Protein AF-A0A2X3M3C0-F1 (afdb_monomer)

Nearest PDB structures (foldseek):
  6ybw-assembly1_y  TM=2.418E-01  e=7.783E+00  Homo sapiens
  8suk-assembly2_B  TM=2.062E-01  e=8.602E+00  Rhodococcus sp. USK13

Foldseek 3Di:
DDDPVVVVVVVVVVQVVCVVVVHDRPPPPVVQLVQLLVLLVVLLVVLCVLQVVQPPPDDPVNSVVQSVQLSVLCVVLVVRDNQLSVQLVVVSNPDPHNHHDDSVVSSVSSVVVVCVVVVHDDLVRLLVLLVVCVVCVVVAPDLVRDDDPDPNSSVSNVVLNVCCVVPVDDPVRSSVVSPDDPDDD

Mean predicted aligned error: 15.8 Å

Radius of gyration: 23.24 Å; Cα contacts (8 Å, |Δi|>4): 119; chains: 1; bounding box: 68×32×59 Å

Sequence (185 aa):
MKNIAAQMVNFDREQMRRIANNMPEQYDEKPQVQQVAQIINGVFSQLLATFPASLANRDQNELNEIRRQWVLAFRENGITTMEQVNAGMRVARRQNRPFLPSPGQFVAWCREEASVIAGLPNVSELVDMVYEYCRKRGLYPDAESYPWKSNAHYWLVTNLYQNMRANALTDAELRRQGWPMNCPV

Solvent-accessible surface area (backbone atoms only — not comparable to full-atom values): 10918 Å² total; per-residue (Å²): 134,87,60,66,70,61,54,53,57,52,48,55,55,53,53,52,56,31,59,78,66,76,42,82,84,79,80,65,71,56,68,60,55,56,54,38,47,55,55,48,56,58,47,51,55,52,51,48,68,73,14,59,63,56,56,63,93,57,53,74,65,57,54,49,50,52,50,49,54,41,53,49,46,30,60,79,69,68,62,72,50,71,66,40,49,54,36,20,51,55,55,56,71,70,51,94,59,54,56,69,76,53,58,69,59,45,52,49,39,19,48,57,45,51,35,53,76,71,70,45,70,53,51,68,54,44,53,51,50,36,54,51,44,66,73,47,48,85,81,36,98,47,78,84,72,44,92,62,94,42,74,68,53,47,57,55,35,53,51,52,49,51,48,36,69,74,65,67,55,49,77,72,52,49,55,52,64,58,54,83,72,84,72,83,127

Organism: Escherichia coli (NCBI:txid562)

pLDDT: mean 73.94, std 13.92, range [30.84, 92.5]

InterPro domains:
  IPR009731 Replication P-like [PF06992] (38-177)

Secondary structure (DSSP, 8-state):
---HHHHHHHHHHHHHHHHHTTPPP---SHHHHHHHHHHHHHHHHHHHHH-GGGGTT--HHHHHHHHHHHHHHHHHTT--SHHHHHHHHHHHHH---SSPPPHHHHHHHHHHHHHHHTTPPPHHHHHHHHHHHHHHGGGSSSSTTS--SSHHHHHHHHHHHHHHHHHT--HHHHHHHTS------

Structure (mmCIF, N/CA/C/O backbone):
data_AF-A0A2X3M3C0-F1
#
_entry.id   AF-A0A2X3M3C0-F1
#
loop_
_atom_site.group_PDB
_atom_site.id
_atom_site.type_symbol
_atom_site.label_atom_id
_atom_site.label_alt_id
_atom_site.label_comp_id
_atom_site.label_asym_id
_atom_site.label_entity_id
_atom_site.label_seq_id
_atom_site.pdbx_PDB_ins_code
_atom_site.Cartn_x
_atom_site.Cartn_y
_atom_site.Cartn_z
_atom_site.occupancy
_atom_site.B_iso_or_equiv
_atom_site.auth_seq_id
_atom_site.auth_comp_id
_atom_site.auth_asym_id
_atom_site.auth_atom_id
_atom_site.pdbx_PDB_model_num
ATOM 1 N N . MET A 1 1 ? -28.470 -19.514 18.267 1.00 37.50 1 MET A N 1
ATOM 2 C CA . MET A 1 1 ? -27.739 -19.517 16.980 1.00 37.50 1 MET A CA 1
ATOM 3 C C . MET A 1 1 ? -28.754 -19.280 15.870 1.00 37.50 1 MET A C 1
ATOM 5 O O . MET A 1 1 ? -29.611 -20.130 15.677 1.00 37.50 1 MET A O 1
ATOM 9 N N . LYS A 1 2 ? -28.779 -18.096 15.243 1.00 45.09 2 LYS A N 1
ATOM 10 C CA . LYS A 1 2 ? -29.734 -17.805 14.156 1.00 45.09 2 LYS A CA 1
ATOM 11 C C . LYS A 1 2 ? -29.223 -18.475 12.872 1.00 45.09 2 LYS A C 1
ATOM 13 O O . LYS A 1 2 ? -28.054 -18.320 12.541 1.00 45.09 2 LYS A O 1
ATOM 18 N N . ASN A 1 3 ? -30.075 -19.267 12.223 1.00 55.50 3 ASN A N 1
ATOM 19 C CA . ASN A 1 3 ? -29.727 -20.116 11.082 1.00 55.50 3 ASN A CA 1
ATOM 20 C C . ASN A 1 3 ? -29.514 -19.257 9.819 1.00 55.50 3 ASN A C 1
ATOM 22 O O . ASN A 1 3 ? -30.448 -18.600 9.362 1.00 55.50 3 ASN A O 1
ATOM 26 N N . ILE A 1 4 ? -28.292 -19.248 9.279 1.00 53.41 4 ILE A N 1
ATOM 27 C CA . ILE A 1 4 ? -27.862 -18.411 8.139 1.00 53.41 4 ILE A CA 1
ATOM 28 C C . ILE A 1 4 ? -28.729 -18.669 6.897 1.00 53.41 4 ILE A C 1
ATOM 30 O O . ILE A 1 4 ? -29.110 -17.732 6.197 1.00 53.41 4 ILE A O 1
ATOM 34 N N . ALA A 1 5 ? -29.152 -19.919 6.688 1.00 55.38 5 ALA A N 1
ATOM 35 C CA . ALA A 1 5 ? -30.044 -20.285 5.590 1.00 55.38 5 ALA A CA 1
ATOM 36 C C . ALA A 1 5 ? -31.409 -19.575 5.678 1.00 55.38 5 ALA A C 1
ATOM 38 O O . ALA A 1 5 ? -31.959 -19.147 4.667 1.00 55.38 5 ALA A O 1
ATOM 39 N N . ALA A 1 6 ? -31.937 -19.376 6.891 1.00 59.22 6 ALA A N 1
ATOM 40 C CA . ALA A 1 6 ? -33.212 -18.688 7.087 1.00 59.22 6 ALA A CA 1
ATOM 41 C C . ALA A 1 6 ? -33.117 -17.181 6.792 1.00 59.22 6 ALA A C 1
ATOM 43 O O . ALA A 1 6 ? -34.111 -16.562 6.420 1.00 59.22 6 ALA A O 1
ATOM 44 N N . GLN A 1 7 ? -31.932 -16.581 6.944 1.00 56.84 7 GLN A N 1
ATOM 45 C CA . GLN A 1 7 ? -31.708 -15.173 6.611 1.00 56.84 7 GLN A CA 1
ATOM 46 C C . GLN A 1 7 ? -31.630 -14.954 5.096 1.00 56.84 7 GLN A C 1
ATOM 48 O O . GLN A 1 7 ? -32.241 -14.007 4.610 1.00 56.84 7 GLN A O 1
ATOM 53 N N . MET A 1 8 ? -30.977 -15.859 4.354 1.00 53.16 8 MET A N 1
ATOM 54 C CA . MET A 1 8 ? -30.954 -15.828 2.881 1.00 53.16 8 MET A CA 1
ATOM 55 C C . MET A 1 8 ? -32.359 -15.951 2.281 1.00 53.16 8 MET A C 1
ATOM 57 O O . MET A 1 8 ? -32.750 -15.126 1.463 1.00 53.16 8 MET A O 1
ATOM 61 N N . VAL A 1 9 ? -33.157 -16.917 2.750 1.00 64.75 9 VAL A N 1
ATOM 62 C CA . VAL A 1 9 ? -34.516 -17.146 2.220 1.00 64.75 9 VAL A CA 1
ATOM 63 C C . VAL A 1 9 ? -35.444 -15.951 2.468 1.00 64.75 9 VAL A C 1
ATOM 65 O O . VAL A 1 9 ? -36.269 -15.611 1.620 1.00 64.75 9 VAL A O 1
ATOM 68 N N . ASN A 1 10 ? -35.321 -15.296 3.625 1.00 67.69 10 ASN A N 1
ATOM 69 C CA . ASN A 1 10 ? -36.118 -14.108 3.930 1.00 67.69 10 ASN A CA 1
ATOM 70 C C . ASN A 1 10 ? -35.703 -12.899 3.081 1.00 67.69 10 ASN A C 1
ATOM 72 O O . ASN A 1 10 ? -36.574 -12.143 2.655 1.00 67.69 10 ASN A O 1
ATOM 76 N N . PHE A 1 11 ? -34.406 -12.751 2.799 1.00 60.31 11 PHE A N 1
ATOM 77 C CA . PHE A 1 11 ? -33.883 -11.677 1.958 1.00 60.31 11 PHE A CA 1
ATOM 78 C C . PHE A 1 11 ? -34.359 -11.809 0.504 1.00 60.31 11 PHE A C 1
ATOM 80 O O . PHE A 1 11 ? -34.920 -10.858 -0.039 1.00 60.31 11 PHE A O 1
ATOM 87 N N . ASP A 1 12 ? -34.248 -13.000 -0.092 1.00 65.38 12 ASP A N 1
ATOM 88 C CA . ASP A 1 12 ? -34.710 -13.247 -1.468 1.00 65.38 12 ASP A CA 1
ATOM 89 C C . ASP A 1 12 ? -36.215 -12.991 -1.626 1.00 65.38 12 ASP A C 1
ATOM 91 O O . ASP A 1 12 ? -36.668 -12.409 -2.614 1.00 65.38 12 ASP A O 1
ATOM 95 N N . ARG A 1 13 ? -37.012 -13.362 -0.615 1.00 71.50 13 ARG A N 1
ATOM 96 C CA . ARG A 1 13 ? -38.460 -13.114 -0.601 1.00 71.50 13 ARG A CA 1
ATOM 97 C C . ARG A 1 13 ? -38.797 -11.617 -0.569 1.00 71.50 13 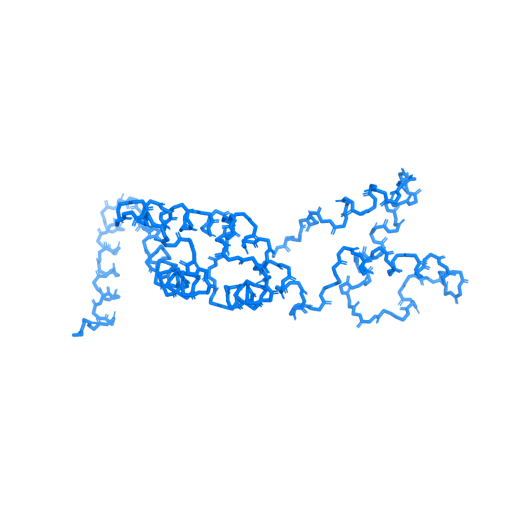ARG A C 1
ATOM 99 O O . ARG A 1 13 ? -39.779 -11.202 -1.188 1.00 71.50 13 ARG A O 1
ATOM 106 N N . GLU A 1 14 ? -38.022 -10.809 0.150 1.00 68.44 14 GLU A N 1
ATOM 107 C CA . GLU A 1 14 ? -38.203 -9.353 0.187 1.00 68.44 14 GLU A CA 1
ATOM 108 C C . GLU A 1 14 ? -37.760 -8.676 -1.115 1.00 68.44 14 GLU A C 1
ATOM 110 O O . GLU A 1 14 ? -38.446 -7.760 -1.574 1.00 68.44 14 GLU A O 1
ATOM 115 N N . GLN A 1 15 ? -36.686 -9.155 -1.750 1.00 61.56 15 GLN A N 1
ATOM 116 C CA . GLN A 1 15 ? -36.241 -8.653 -3.055 1.00 61.56 15 GLN A CA 1
ATOM 117 C C . GLN A 1 15 ? -37.272 -8.956 -4.152 1.00 61.56 15 GLN A C 1
ATOM 119 O O . GLN A 1 15 ? -37.678 -8.049 -4.879 1.00 61.56 15 GLN A O 1
ATOM 124 N N . MET A 1 16 ? -37.814 -10.181 -4.199 1.00 65.69 16 MET A N 1
ATOM 125 C CA . MET A 1 16 ? -38.874 -10.529 -5.158 1.00 65.69 16 MET A CA 1
ATOM 126 C C . MET A 1 16 ? -40.134 -9.670 -4.993 1.00 65.69 16 MET A C 1
ATOM 128 O O . MET A 1 16 ? -40.752 -9.281 -5.983 1.00 65.69 16 MET A O 1
ATOM 132 N N . ARG A 1 17 ? -40.516 -9.330 -3.752 1.00 72.94 17 ARG A N 1
ATOM 133 C CA . ARG A 1 17 ? -41.656 -8.434 -3.490 1.00 72.94 17 ARG A CA 1
ATOM 134 C C . ARG A 1 17 ? -41.447 -7.024 -4.040 1.00 72.94 17 ARG A C 1
ATOM 136 O O . ARG A 1 17 ? -42.422 -6.374 -4.405 1.00 72.94 17 ARG A O 1
ATOM 143 N N . ARG A 1 18 ? -40.207 -6.536 -4.079 1.00 71.50 18 ARG A N 1
ATOM 144 C CA . ARG A 1 18 ? -39.885 -5.199 -4.597 1.00 71.50 18 ARG A CA 1
ATOM 145 C C . ARG A 1 18 ? -39.929 -5.163 -6.119 1.00 71.50 18 ARG A C 1
ATOM 147 O O . ARG A 1 18 ? -40.552 -4.256 -6.664 1.00 71.50 18 ARG A O 1
ATOM 154 N N . ILE A 1 19 ? -39.383 -6.196 -6.765 1.00 68.94 19 ILE A N 1
ATOM 155 C CA . ILE A 1 19 ? -39.431 -6.380 -8.223 1.00 68.94 19 ILE A CA 1
ATOM 156 C C . ILE A 1 19 ? -40.886 -6.479 -8.700 1.00 68.94 19 ILE A C 1
ATOM 158 O O . ILE A 1 19 ? -41.280 -5.779 -9.627 1.00 68.94 19 ILE A O 1
ATOM 162 N N . ALA A 1 20 ? -41.718 -7.272 -8.014 1.00 73.25 20 ALA A N 1
ATOM 163 C CA . ALA A 1 20 ? -43.136 -7.418 -8.354 1.00 73.25 20 ALA A CA 1
ATOM 164 C C . ALA A 1 20 ? -43.929 -6.098 -8.274 1.00 73.25 20 ALA A C 1
ATOM 166 O O . ALA A 1 20 ? -44.923 -5.932 -8.978 1.00 73.25 20 ALA A O 1
ATOM 167 N N . ASN A 1 21 ? -43.479 -5.155 -7.443 1.00 76.81 21 ASN A N 1
ATOM 168 C CA . ASN A 1 21 ? -44.129 -3.864 -7.232 1.00 76.81 21 ASN A CA 1
ATOM 169 C C . ASN A 1 21 ? -43.447 -2.709 -7.994 1.00 76.81 21 ASN A C 1
ATOM 171 O O . ASN A 1 21 ? -43.742 -1.551 -7.698 1.00 76.81 21 ASN A O 1
ATOM 175 N N . ASN A 1 22 ? -42.539 -2.992 -8.943 1.00 66.38 22 ASN A N 1
ATOM 176 C CA . ASN A 1 22 ? -41.770 -1.983 -9.690 1.00 66.38 22 ASN A CA 1
ATOM 177 C C . ASN A 1 22 ? -41.042 -0.957 -8.789 1.00 66.38 22 ASN A C 1
ATOM 179 O O . ASN A 1 22 ? -40.821 0.191 -9.176 1.00 66.38 22 ASN A O 1
ATOM 183 N N . MET A 1 23 ? -40.668 -1.358 -7.570 1.00 60.66 23 MET A N 1
ATOM 184 C CA . MET A 1 23 ? -39.838 -0.539 -6.687 1.00 60.66 23 MET A CA 1
ATOM 185 C C . MET A 1 23 ? -38.357 -0.777 -7.007 1.00 60.66 23 MET A C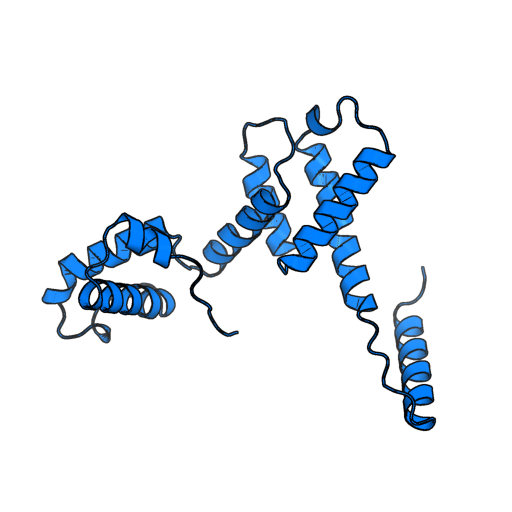 1
ATOM 187 O O . MET A 1 23 ? -37.996 -1.911 -7.322 1.00 60.66 23 MET A O 1
ATOM 191 N N . PRO A 1 24 ? -37.489 0.248 -6.899 1.00 53.84 24 PRO A N 1
ATOM 192 C CA . PRO A 1 24 ? -36.063 0.083 -7.155 1.00 53.84 24 PRO A CA 1
ATOM 193 C C . PRO A 1 24 ? -35.479 -1.023 -6.269 1.00 53.84 24 PRO A C 1
ATOM 195 O O . PRO A 1 24 ? -35.762 -1.095 -5.065 1.00 53.84 24 PRO A O 1
ATOM 198 N N . GLU A 1 25 ? -34.680 -1.893 -6.889 1.00 53.69 25 GLU A N 1
ATOM 199 C CA . GLU A 1 25 ? -33.935 -2.942 -6.200 1.00 53.69 25 GLU A CA 1
ATOM 200 C C . GLU A 1 25 ? -33.072 -2.301 -5.113 1.00 53.69 25 GLU A C 1
ATOM 202 O O . GLU A 1 25 ? -32.255 -1.416 -5.370 1.00 53.69 25 GLU A O 1
ATOM 207 N N . GLN A 1 26 ? -33.283 -2.725 -3.868 1.00 49.25 26 GLN A N 1
ATOM 208 C CA . GLN A 1 26 ? -32.481 -2.260 -2.748 1.00 49.25 26 GLN A CA 1
ATOM 209 C C . GLN A 1 26 ? -31.397 -3.302 -2.506 1.00 49.25 26 GLN A C 1
ATOM 211 O O . GLN A 1 26 ? -31.532 -4.172 -1.641 1.00 49.25 26 GLN A O 1
ATOM 216 N N . TYR A 1 27 ? -30.317 -3.202 -3.279 1.00 50.62 27 TYR A N 1
ATOM 217 C CA . TYR A 1 27 ? -29.031 -3.763 -2.889 1.00 50.62 27 TYR A CA 1
ATOM 218 C C . TYR A 1 27 ? -28.521 -2.940 -1.707 1.00 50.62 27 TYR A C 1
ATOM 220 O O . TYR A 1 27 ? -27.755 -1.994 -1.855 1.00 50.62 27 TYR A O 1
ATOM 228 N N . ASP A 1 28 ? -29.018 -3.242 -0.511 1.00 45.28 28 ASP A N 1
ATOM 229 C CA . ASP A 1 28 ? -28.413 -2.726 0.707 1.00 45.28 28 ASP A CA 1
ATOM 230 C C . ASP A 1 28 ? -26.940 -3.186 0.709 1.00 45.28 28 ASP A C 1
ATOM 232 O O . ASP A 1 28 ? -26.676 -4.382 0.781 1.00 45.28 28 ASP A O 1
ATOM 236 N N . GLU A 1 29 ? -25.976 -2.260 0.720 1.00 46.75 29 GLU A N 1
ATOM 237 C CA . GLU A 1 29 ? -24.536 -2.494 0.989 1.00 46.75 29 GLU A CA 1
ATOM 238 C C . GLU A 1 29 ? -24.263 -3.212 2.341 1.00 46.75 29 GLU A C 1
ATOM 240 O O . GLU A 1 29 ? -23.123 -3.494 2.719 1.00 46.75 29 GLU A O 1
ATOM 245 N N . LYS A 1 30 ? -25.314 -3.528 3.106 1.00 44.19 30 LYS A N 1
ATOM 246 C CA . LYS A 1 30 ? -25.285 -4.094 4.458 1.00 44.19 30 LYS A CA 1
ATOM 247 C C . LYS A 1 30 ? -24.536 -5.430 4.609 1.00 44.19 30 LYS A C 1
ATOM 249 O O . LYS A 1 30 ? -23.911 -5.582 5.660 1.00 44.19 30 LYS A O 1
ATOM 254 N N . PRO A 1 31 ? -24.520 -6.388 3.655 1.00 49.56 31 PRO A N 1
ATOM 255 C CA . PRO A 1 31 ? -23.805 -7.651 3.852 1.00 49.56 31 PRO A CA 1
ATOM 256 C C . PRO A 1 31 ? -22.292 -7.449 3.999 1.00 49.56 31 PRO A C 1
ATOM 258 O O . PRO A 1 31 ? -21.673 -8.019 4.897 1.00 49.56 31 PRO A O 1
ATOM 261 N N . GLN A 1 32 ? -21.708 -6.579 3.170 1.00 48.75 32 GLN A N 1
ATOM 262 C CA . GLN A 1 32 ? -20.268 -6.319 3.169 1.00 48.75 32 GLN A CA 1
ATOM 263 C C . GLN A 1 32 ? -19.843 -5.525 4.410 1.00 48.75 32 GLN A C 1
ATOM 265 O O . GLN A 1 32 ? -18.850 -5.864 5.052 1.00 48.75 32 GLN A O 1
ATOM 270 N N . VAL A 1 33 ? -20.636 -4.525 4.815 1.00 50.69 33 VAL A N 1
ATOM 271 C CA . VAL A 1 33 ? -20.363 -3.714 6.016 1.00 50.69 33 VAL A CA 1
ATOM 272 C C . VAL A 1 33 ? -20.353 -4.575 7.284 1.00 50.69 33 VAL A C 1
ATOM 274 O O . VAL A 1 33 ? -19.482 -4.400 8.137 1.00 50.69 33 VAL A O 1
ATOM 277 N N . GLN A 1 34 ? -21.272 -5.539 7.404 1.00 56.31 34 GLN A N 1
ATOM 278 C CA . GLN A 1 34 ? -21.336 -6.421 8.572 1.00 56.31 34 GLN A CA 1
ATOM 279 C C . GLN A 1 34 ? -20.123 -7.363 8.651 1.00 56.31 34 GLN A C 1
ATOM 281 O O . GLN A 1 34 ? -19.595 -7.604 9.739 1.00 56.31 34 GLN A O 1
ATOM 286 N N . GLN A 1 35 ? -19.673 -7.877 7.504 1.00 57.88 35 GLN A N 1
ATOM 287 C CA . GLN A 1 35 ? -18.553 -8.813 7.413 1.00 57.88 35 GLN A CA 1
ATOM 288 C C . GLN A 1 35 ? -17.211 -8.111 7.675 1.00 57.88 35 GLN A C 1
ATOM 290 O O . GLN A 1 35 ? -16.401 -8.589 8.471 1.00 57.88 35 GLN A O 1
ATOM 295 N N . VAL A 1 36 ? -17.024 -6.914 7.108 1.00 56.50 36 VAL A N 1
ATOM 296 C CA . VAL A 1 36 ? -15.864 -6.050 7.374 1.00 56.50 36 VAL A CA 1
ATOM 297 C C . VAL A 1 36 ? -15.823 -5.638 8.849 1.00 56.50 36 VAL A C 1
ATOM 299 O O . VAL A 1 36 ? -14.776 -5.735 9.484 1.00 56.50 36 VAL A O 1
ATOM 302 N N . ALA A 1 37 ? -16.959 -5.274 9.452 1.00 59.22 37 ALA A N 1
ATOM 303 C CA . ALA A 1 37 ? -17.015 -4.920 10.871 1.00 59.22 37 ALA A CA 1
ATOM 304 C C . ALA A 1 37 ? -16.581 -6.072 11.798 1.00 59.22 37 ALA A C 1
ATOM 306 O O . ALA A 1 37 ? -15.922 -5.829 12.808 1.00 59.22 37 ALA A O 1
ATOM 307 N N . GLN A 1 38 ? -16.906 -7.326 11.467 1.00 64.25 38 GLN A N 1
ATOM 308 C CA . GLN A 1 38 ? -16.477 -8.490 12.256 1.00 64.25 38 GLN A CA 1
ATOM 309 C C . GLN A 1 38 ? -14.962 -8.715 12.188 1.00 64.25 38 GLN A C 1
ATOM 311 O O . GLN A 1 38 ? -14.337 -8.956 13.222 1.00 64.25 38 GLN A O 1
ATOM 316 N N . ILE A 1 39 ? -14.370 -8.575 10.998 1.00 64.50 39 ILE A N 1
ATOM 317 C CA . ILE A 1 39 ? -12.917 -8.661 10.803 1.00 64.50 39 ILE A CA 1
ATOM 318 C C . ILE A 1 39 ? -12.224 -7.546 11.596 1.00 64.50 39 ILE A C 1
ATOM 320 O O . ILE A 1 39 ? -11.300 -7.808 12.365 1.00 64.50 39 ILE A O 1
ATOM 324 N N . ILE A 1 40 ? -12.722 -6.313 11.490 1.00 64.31 40 ILE A N 1
ATOM 325 C CA . ILE A 1 40 ? -12.113 -5.144 12.134 1.00 64.31 40 ILE A CA 1
ATOM 326 C C . ILE A 1 40 ? -12.234 -5.193 13.655 1.00 64.31 40 ILE A C 1
ATOM 328 O O . ILE A 1 40 ? -11.280 -4.851 14.351 1.00 64.31 40 ILE A O 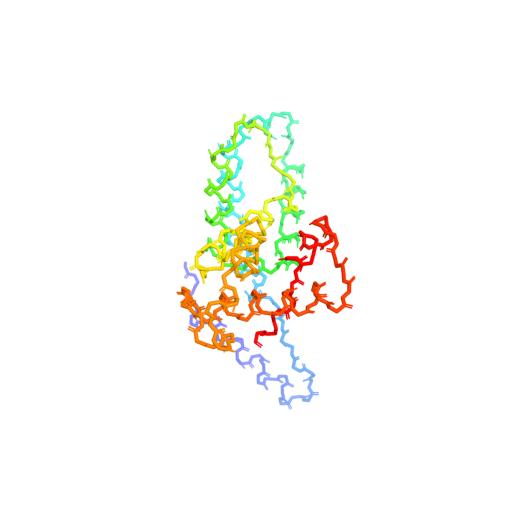1
ATOM 332 N N . ASN A 1 41 ? -13.361 -5.660 14.193 1.00 67.56 41 ASN A N 1
ATOM 333 C CA . ASN A 1 41 ? -13.531 -5.782 15.639 1.00 67.56 41 ASN A CA 1
ATOM 334 C C . ASN A 1 41 ? -12.508 -6.748 16.256 1.00 67.56 41 ASN A C 1
ATOM 336 O O . ASN A 1 41 ? -11.921 -6.425 17.287 1.00 67.56 41 ASN A O 1
ATOM 340 N N . GLY A 1 42 ? -12.244 -7.890 15.609 1.00 68.75 42 GLY A N 1
ATOM 341 C CA . GLY A 1 42 ? -11.221 -8.835 16.071 1.00 68.75 42 GLY A CA 1
ATOM 342 C C . GLY A 1 42 ? -9.807 -8.251 16.013 1.00 68.75 42 GLY A C 1
ATOM 343 O O . GLY A 1 42 ? -9.009 -8.434 16.931 1.00 68.75 42 GLY A O 1
ATOM 344 N N . VAL A 1 43 ? -9.515 -7.487 14.963 1.00 71.12 43 VAL A N 1
ATOM 345 C CA . VAL A 1 43 ? -8.207 -6.857 14.738 1.00 71.12 43 VAL A CA 1
ATOM 346 C C . VAL A 1 43 ? -7.959 -5.741 15.735 1.00 71.12 43 VAL A C 1
ATOM 348 O O . VAL A 1 43 ? -6.866 -5.640 16.280 1.00 71.12 43 VAL A O 1
ATOM 351 N N . PHE A 1 44 ? -8.966 -4.917 16.011 1.00 73.31 44 PHE A N 1
ATOM 352 C CA . PHE A 1 44 ? -8.825 -3.796 16.929 1.00 73.31 44 PHE A CA 1
ATOM 353 C C . PHE A 1 44 ? -8.478 -4.275 18.343 1.00 73.31 44 PHE A C 1
ATOM 355 O O . PHE A 1 44 ? -7.612 -3.696 18.994 1.00 73.31 44 PHE A O 1
ATOM 362 N N . SER A 1 45 ? -9.066 -5.388 18.791 1.00 73.75 45 SER A N 1
ATOM 363 C CA . SER A 1 45 ? -8.683 -6.028 20.054 1.00 73.75 45 SER A CA 1
ATOM 364 C C . SER A 1 45 ? -7.223 -6.496 20.059 1.00 73.75 45 SER A C 1
ATOM 366 O O . SER A 1 45 ? -6.517 -6.275 21.041 1.00 73.75 45 SER A O 1
ATOM 368 N N . GLN A 1 46 ? -6.738 -7.095 18.967 1.00 74.88 46 GLN A N 1
ATOM 369 C CA . GLN A 1 46 ? -5.336 -7.526 18.856 1.00 74.88 46 GLN A CA 1
ATOM 370 C C . GLN A 1 46 ? -4.364 -6.343 18.778 1.00 74.88 46 GLN A C 1
ATOM 372 O O . GLN A 1 46 ? -3.283 -6.379 19.366 1.00 74.88 46 GLN A O 1
ATOM 377 N N . LEU A 1 47 ? -4.750 -5.282 18.074 1.00 76.12 47 LEU A N 1
ATOM 378 C CA . LEU A 1 47 ? -3.971 -4.059 17.951 1.00 76.12 47 LEU A CA 1
ATOM 379 C C . LEU A 1 47 ? -3.821 -3.377 19.317 1.00 76.12 47 LEU A C 1
ATOM 381 O O . LEU A 1 47 ? -2.708 -3.054 19.722 1.00 76.12 47 LEU A O 1
ATOM 385 N N . LEU A 1 48 ? -4.918 -3.238 20.067 1.00 74.94 48 LEU A N 1
ATOM 386 C CA . LEU A 1 48 ? -4.897 -2.699 21.429 1.00 74.94 48 LEU A CA 1
ATOM 387 C C . LEU A 1 48 ? -4.051 -3.557 22.383 1.00 74.94 48 LEU A C 1
ATOM 389 O O . LEU A 1 48 ? -3.334 -3.006 23.214 1.00 74.94 48 LEU A O 1
ATOM 393 N N . ALA A 1 49 ? -4.079 -4.886 22.235 1.00 75.56 49 ALA A N 1
ATOM 394 C CA . ALA A 1 49 ? -3.221 -5.790 23.005 1.00 75.56 49 ALA A CA 1
ATOM 395 C C . ALA A 1 49 ? -1.728 -5.652 22.646 1.00 75.56 49 ALA A C 1
ATOM 397 O O . ALA A 1 49 ? -0.870 -5.848 23.502 1.00 75.56 49 ALA A O 1
ATOM 398 N N . THR A 1 50 ? -1.414 -5.295 21.397 1.00 73.19 50 THR A N 1
ATOM 399 C CA . THR A 1 50 ? -0.033 -5.086 20.924 1.00 73.19 50 THR A CA 1
ATOM 400 C C . THR A 1 50 ? 0.539 -3.746 21.406 1.00 73.19 50 THR A C 1
ATOM 402 O O . THR A 1 50 ? 1.740 -3.642 21.641 1.00 73.19 50 THR A O 1
ATOM 405 N N . PHE A 1 51 ? -0.310 -2.730 21.605 1.00 74.50 51 PHE A N 1
ATOM 406 C CA . PHE A 1 51 ? 0.091 -1.376 22.007 1.00 74.50 51 PHE A CA 1
ATOM 407 C C . PHE A 1 51 ? -0.551 -0.952 23.341 1.00 74.50 51 PHE A C 1
ATOM 409 O O . PHE A 1 51 ? -1.379 -0.033 23.361 1.00 74.50 51 PHE A O 1
ATOM 416 N N . PRO A 1 52 ? -0.166 -1.574 24.472 1.00 67.94 52 PRO A N 1
ATOM 417 C CA . PRO A 1 52 ? -0.833 -1.389 25.762 1.00 67.94 52 PRO A CA 1
ATOM 418 C C . PRO A 1 52 ? -0.791 0.058 26.277 1.00 67.94 52 PRO A C 1
ATOM 420 O O . PRO A 1 52 ? -1.735 0.502 26.927 1.00 67.94 52 PRO A O 1
ATOM 423 N N . ALA A 1 53 ? 0.240 0.842 25.934 1.00 71.94 53 ALA A N 1
ATOM 424 C CA . ALA A 1 53 ? 0.317 2.251 26.336 1.00 71.94 53 ALA A CA 1
ATOM 425 C C . ALA A 1 53 ? -0.734 3.136 25.643 1.00 71.94 53 ALA A C 1
ATOM 427 O O . ALA A 1 53 ? -1.044 4.221 26.125 1.00 71.94 53 ALA A O 1
ATOM 428 N N . SER A 1 54 ? -1.330 2.671 24.542 1.00 66.12 54 SER A N 1
ATOM 429 C CA . SER A 1 54 ? -2.398 3.396 23.837 1.00 66.12 54 SER A CA 1
ATOM 430 C C . SER A 1 54 ? -3.722 3.394 24.589 1.00 66.12 54 SER A C 1
ATOM 432 O O . SER A 1 54 ? -4.593 4.198 24.264 1.00 66.12 54 SER A O 1
ATOM 434 N N . LEU A 1 55 ? -3.872 2.491 25.561 1.00 68.69 55 LEU A N 1
ATOM 435 C CA . LEU A 1 55 ? -5.040 2.382 26.432 1.00 68.69 55 LEU A CA 1
ATOM 436 C C . LEU A 1 55 ? -4.909 3.243 27.691 1.00 68.69 55 LEU A C 1
ATOM 438 O O . LEU A 1 55 ? -5.899 3.453 28.387 1.00 68.69 55 LEU A O 1
ATOM 442 N N . ALA A 1 56 ? -3.704 3.739 27.992 1.00 66.62 56 ALA A N 1
ATOM 443 C CA . ALA A 1 56 ? -3.483 4.568 29.163 1.00 66.62 56 ALA A CA 1
ATOM 444 C C . ALA A 1 56 ? -4.327 5.846 29.056 1.00 66.62 56 ALA A C 1
ATOM 446 O O . ALA A 1 56 ? -4.227 6.585 28.077 1.00 66.62 56 ALA A O 1
ATOM 447 N N . ASN A 1 57 ? -5.146 6.091 30.080 1.00 69.50 57 ASN A N 1
ATOM 448 C CA . ASN A 1 57 ? -5.990 7.278 30.235 1.00 69.50 57 ASN A CA 1
ATOM 449 C C . ASN A 1 57 ? -7.102 7.464 29.188 1.00 69.50 57 ASN A C 1
ATOM 451 O O . ASN A 1 57 ? -7.607 8.577 29.080 1.00 69.50 57 ASN A O 1
ATOM 455 N N . ARG A 1 58 ? -7.496 6.420 28.440 1.00 78.12 58 ARG A N 1
ATOM 456 C CA . ARG A 1 58 ? -8.635 6.518 27.512 1.00 78.12 58 ARG A CA 1
ATOM 457 C C . ARG A 1 58 ? -9.920 5.978 28.109 1.00 78.12 58 ARG A C 1
ATOM 459 O O . ARG A 1 58 ? -9.920 4.900 28.706 1.00 78.12 58 ARG A O 1
ATOM 466 N N . ASP A 1 59 ? -11.018 6.689 27.888 1.00 81.50 59 ASP A N 1
ATOM 467 C CA . ASP A 1 59 ? -12.345 6.202 28.252 1.00 81.50 59 ASP A CA 1
ATOM 468 C C . ASP A 1 59 ? -12.965 5.314 27.152 1.00 81.50 59 ASP A C 1
ATOM 470 O O . ASP A 1 59 ? -12.460 5.174 26.031 1.00 81.50 59 ASP A O 1
ATOM 474 N N . GLN A 1 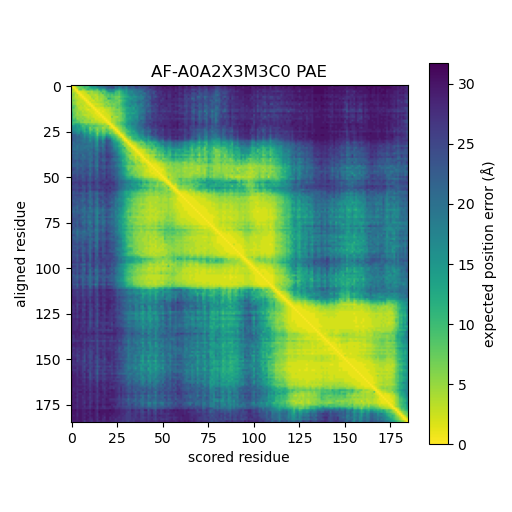60 ? -14.087 4.666 27.475 1.00 78.00 60 GLN A N 1
ATOM 475 C CA . GLN A 1 60 ? -14.760 3.771 26.535 1.00 78.00 60 GLN 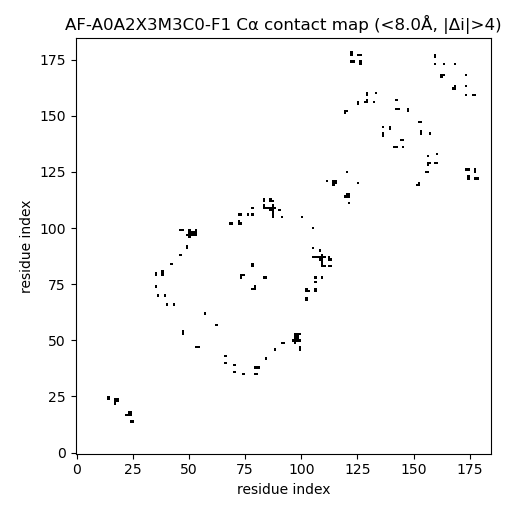A CA 1
ATOM 476 C C . GLN A 1 60 ? -15.307 4.510 25.300 1.00 78.00 60 GLN A C 1
ATOM 478 O O . GLN A 1 60 ? -15.392 3.905 24.228 1.00 78.00 60 GLN A O 1
ATOM 483 N N . ASN A 1 61 ? -15.662 5.792 25.422 1.00 83.56 61 ASN A N 1
ATOM 484 C CA . ASN A 1 61 ? -16.187 6.599 24.322 1.00 83.56 61 ASN A CA 1
ATOM 485 C C . ASN A 1 61 ? -15.076 6.964 23.334 1.00 83.56 61 ASN A C 1
ATOM 487 O O . ASN A 1 61 ? -15.257 6.800 22.129 1.00 83.56 61 ASN A O 1
ATOM 491 N N . GLU A 1 62 ? -13.905 7.355 23.829 1.00 81.25 62 GLU A N 1
ATOM 492 C CA . GLU A 1 62 ? -12.713 7.604 23.023 1.00 81.25 62 GLU A CA 1
ATOM 493 C C . GLU A 1 62 ? -12.281 6.338 22.282 1.00 81.25 62 GLU A C 1
ATOM 495 O O . GLU A 1 62 ? -12.022 6.379 21.080 1.00 81.25 62 GLU A O 1
ATOM 500 N N . LEU A 1 63 ? -12.271 5.182 22.955 1.00 80.19 63 LEU A N 1
ATOM 501 C CA . LEU A 1 63 ? -11.975 3.902 22.304 1.00 80.19 63 LEU A CA 1
ATOM 502 C C . LEU A 1 63 ? -12.997 3.546 21.218 1.00 80.19 63 LEU A C 1
ATOM 504 O O . LEU A 1 63 ? -12.628 2.984 20.183 1.00 80.19 63 LEU A O 1
ATOM 508 N N . ASN A 1 64 ? -14.274 3.870 21.432 1.00 81.44 64 ASN A N 1
ATOM 509 C CA . ASN A 1 64 ? -15.323 3.649 20.441 1.00 81.44 64 ASN A CA 1
ATOM 510 C C . ASN A 1 64 ? -15.151 4.560 19.221 1.00 81.44 64 ASN A C 1
ATOM 512 O O . ASN A 1 64 ? -15.307 4.085 18.095 1.00 81.44 64 ASN A O 1
ATOM 516 N N . GLU A 1 65 ? -14.786 5.826 19.424 1.00 82.88 65 GLU A N 1
ATOM 517 C CA . GLU A 1 65 ? -14.550 6.758 18.322 1.00 82.88 65 GLU A CA 1
ATOM 518 C C . GLU A 1 65 ? -13.297 6.374 17.529 1.00 82.88 65 GLU A C 1
ATOM 520 O O . GLU A 1 65 ? -13.343 6.308 16.303 1.00 82.88 65 GLU A O 1
ATOM 525 N N . ILE A 1 66 ? -12.206 5.981 18.196 1.00 82.69 66 ILE A N 1
ATOM 526 C CA . ILE A 1 66 ? -11.017 5.453 17.508 1.00 82.69 66 ILE A CA 1
ATOM 527 C C . ILE A 1 66 ? -11.397 4.233 16.669 1.00 82.69 66 ILE A C 1
ATOM 529 O O . ILE A 1 66 ? -11.040 4.162 15.494 1.00 82.69 66 ILE A O 1
ATOM 533 N N . ARG A 1 67 ? -12.161 3.288 17.231 1.00 79.44 67 ARG A N 1
ATOM 534 C CA . ARG A 1 67 ? -12.626 2.111 16.486 1.00 79.44 67 ARG A CA 1
ATOM 535 C C . ARG A 1 67 ? -13.413 2.521 15.241 1.00 79.44 67 ARG A C 1
ATOM 537 O O . ARG A 1 67 ? -13.193 1.957 14.172 1.00 79.44 67 ARG A O 1
ATOM 544 N N . ARG A 1 68 ? -14.295 3.517 15.360 1.00 81.69 68 ARG A N 1
ATOM 545 C CA . ARG A 1 68 ? -15.072 4.048 14.234 1.00 81.69 68 ARG A CA 1
ATOM 546 C C . ARG A 1 68 ? -14.167 4.614 13.139 1.00 81.69 68 ARG A C 1
ATOM 54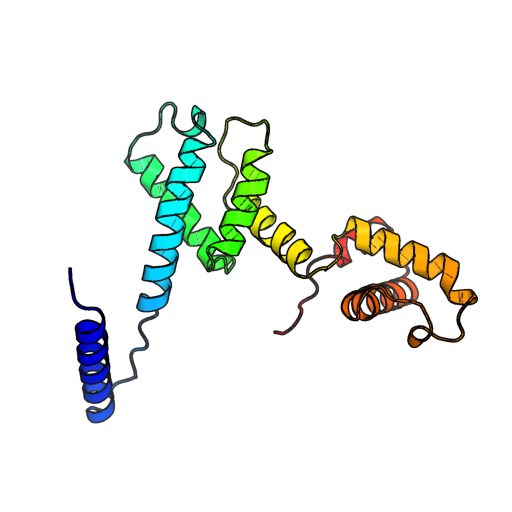8 O O . ARG A 1 68 ? -14.361 4.273 11.975 1.00 81.69 68 ARG A O 1
ATOM 555 N N . GLN A 1 69 ? -13.162 5.407 13.504 1.00 83.69 69 GLN A N 1
ATOM 556 C CA . GLN A 1 69 ? -12.199 5.966 12.548 1.00 83.69 69 GLN A CA 1
ATOM 557 C C . GLN A 1 69 ? -11.396 4.876 11.827 1.00 83.69 69 GLN A C 1
ATOM 559 O O . GLN A 1 69 ? -11.173 4.957 10.621 1.00 83.69 69 GLN A O 1
ATOM 564 N N . TRP A 1 70 ? -11.017 3.813 12.536 1.00 83.88 70 TRP A N 1
ATOM 565 C CA . TRP A 1 70 ? -10.338 2.661 11.940 1.00 83.88 70 TRP A CA 1
ATOM 566 C C . TRP A 1 70 ? -11.228 1.893 10.957 1.00 83.88 70 TRP A C 1
ATOM 568 O O . TRP A 1 70 ? -10.772 1.544 9.868 1.00 83.88 70 TRP A O 1
ATOM 578 N N . VAL A 1 71 ? -12.505 1.682 11.298 1.00 80.81 71 VAL A N 1
ATOM 579 C CA . VAL A 1 71 ? -13.484 1.057 10.392 1.00 80.81 71 VAL A CA 1
ATOM 580 C C . VAL A 1 71 ? -13.638 1.863 9.103 1.00 80.81 71 VAL A C 1
ATOM 582 O O . VAL A 1 71 ? -13.621 1.286 8.014 1.00 80.81 71 VAL A O 1
ATOM 585 N N . LEU A 1 72 ? -13.757 3.188 9.216 1.00 82.25 72 LEU A N 1
ATOM 586 C CA . LEU A 1 72 ? -13.863 4.079 8.060 1.00 82.25 72 LEU A CA 1
ATOM 587 C C . LEU A 1 72 ? -12.612 4.005 7.183 1.00 82.25 72 LEU A C 1
ATOM 589 O O . LEU A 1 72 ? -12.730 3.731 5.991 1.00 82.25 72 LEU A O 1
ATOM 593 N N . ALA A 1 73 ? -11.428 4.143 7.783 1.00 83.88 73 ALA A N 1
ATOM 594 C CA . ALA A 1 73 ? -10.164 4.100 7.059 1.00 83.88 73 ALA A CA 1
ATOM 595 C C . ALA A 1 73 ? -9.975 2.782 6.299 1.00 83.88 73 ALA A C 1
ATOM 597 O O . ALA A 1 73 ? -9.524 2.788 5.156 1.00 83.88 73 ALA A O 1
ATOM 598 N N . PHE A 1 74 ? -10.332 1.646 6.899 1.00 82.19 74 PHE A N 1
ATOM 599 C CA . PHE A 1 74 ? -10.198 0.345 6.244 1.00 82.19 74 PHE A CA 1
ATOM 600 C C . PHE A 1 74 ? -11.157 0.207 5.068 1.00 82.19 74 PHE A C 1
ATOM 602 O O . PHE A 1 74 ? -10.742 -0.232 3.997 1.00 82.19 74 PHE A O 1
ATOM 609 N N . ARG A 1 75 ? -12.411 0.638 5.246 1.00 78.12 75 ARG A N 1
ATOM 610 C CA . ARG A 1 75 ? -13.419 0.625 4.183 1.00 78.12 75 ARG A CA 1
ATOM 611 C C . ARG A 1 75 ? -12.997 1.501 3.005 1.00 78.12 75 ARG A C 1
ATOM 613 O O . ARG A 1 75 ? -12.999 1.030 1.876 1.00 78.12 75 ARG A O 1
ATOM 620 N N . GLU A 1 76 ? -12.593 2.741 3.271 1.00 80.75 76 GLU A N 1
ATOM 621 C CA . GLU A 1 76 ? -12.145 3.693 2.242 1.00 80.75 76 GLU A CA 1
ATOM 622 C C . GLU A 1 76 ? -10.910 3.202 1.481 1.00 80.75 76 GLU A C 1
ATOM 624 O O . GLU A 1 76 ? -10.717 3.540 0.318 1.00 80.75 76 GLU A O 1
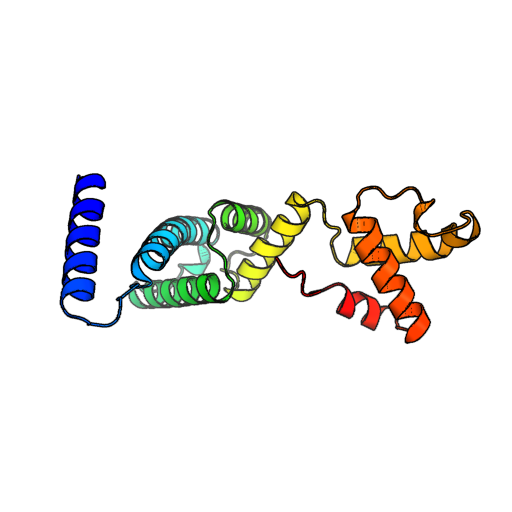ATOM 629 N N . ASN A 1 77 ? -10.081 2.374 2.119 1.00 78.50 77 ASN A N 1
ATOM 630 C CA . ASN A 1 77 ? -8.856 1.852 1.528 1.00 78.50 77 ASN A CA 1
ATOM 631 C C . ASN A 1 77 ? -8.968 0.418 0.992 1.00 78.50 77 ASN A C 1
ATOM 633 O O . ASN A 1 77 ? -7.948 -0.125 0.555 1.00 78.50 77 ASN A O 1
ATOM 637 N N . GLY A 1 78 ? -10.165 -0.177 1.007 1.00 76.19 78 GLY A N 1
ATOM 638 C CA . GLY A 1 78 ? -10.421 -1.515 0.469 1.00 76.19 78 GLY A CA 1
ATOM 639 C C . GLY A 1 78 ? -9.815 -2.659 1.288 1.00 76.19 78 GLY A C 1
ATOM 640 O O . GLY A 1 78 ? -9.606 -3.748 0.752 1.00 76.19 78 GLY A O 1
ATOM 641 N N . ILE A 1 79 ? -9.524 -2.439 2.575 1.00 77.31 79 ILE A N 1
ATOM 642 C CA . ILE A 1 79 ? -9.039 -3.490 3.478 1.00 77.31 79 ILE A CA 1
ATOM 643 C C . ILE A 1 79 ? -10.234 -4.331 3.923 1.00 77.31 79 ILE A C 1
ATOM 645 O O . ILE A 1 79 ? -10.964 -3.975 4.849 1.00 77.31 79 ILE A O 1
ATOM 649 N N . THR A 1 80 ? -10.459 -5.433 3.215 1.00 72.69 80 THR A N 1
ATOM 650 C CA . THR A 1 80 ? -11.673 -6.256 3.342 1.00 72.69 80 THR A CA 1
ATOM 651 C C . THR A 1 80 ? -11.379 -7.704 3.717 1.00 72.69 80 THR A C 1
ATOM 653 O O . THR A 1 80 ? -12.296 -8.417 4.123 1.00 72.69 80 THR A O 1
ATOM 656 N N . THR A 1 81 ? -10.118 -8.143 3.648 1.00 73.00 81 THR A N 1
ATOM 657 C CA . THR A 1 81 ? -9.735 -9.530 3.939 1.00 73.00 81 THR A CA 1
ATOM 658 C C . THR A 1 81 ? -8.915 -9.647 5.221 1.00 73.00 81 THR A C 1
ATOM 660 O O . THR A 1 81 ? -8.121 -8.775 5.574 1.00 73.00 81 THR A O 1
ATOM 663 N N . MET A 1 82 ? -9.072 -10.773 5.925 1.00 72.56 82 MET A N 1
ATOM 664 C CA . MET A 1 82 ? -8.281 -11.065 7.126 1.00 72.56 82 MET A CA 1
ATOM 665 C C . MET A 1 82 ? -6.783 -11.199 6.807 1.00 72.56 82 MET A C 1
ATOM 667 O O . MET A 1 82 ? -5.940 -10.900 7.646 1.00 72.56 82 MET A O 1
ATOM 671 N N . GLU A 1 83 ? -6.431 -11.611 5.589 1.00 74.56 83 GLU A N 1
ATOM 672 C CA . GLU A 1 83 ? -5.039 -11.743 5.147 1.00 74.56 83 GLU A CA 1
ATOM 673 C C . GLU A 1 83 ? -4.319 -10.395 5.081 1.00 74.56 83 GLU A C 1
ATOM 675 O O . GLU A 1 83 ? -3.236 -10.271 5.654 1.00 74.56 83 GLU A O 1
ATOM 680 N N . GLN A 1 84 ? -4.946 -9.377 4.473 1.00 75.69 84 GLN A N 1
ATOM 681 C CA . GLN A 1 84 ? -4.423 -8.003 4.429 1.00 75.69 84 GLN A CA 1
ATOM 682 C C . GLN A 1 84 ? -4.170 -7.467 5.840 1.00 75.69 84 GLN A C 1
ATOM 684 O O . GLN A 1 84 ? -3.159 -6.816 6.116 1.00 75.69 84 GLN A O 1
ATOM 689 N N . VAL A 1 85 ? -5.081 -7.769 6.763 1.00 79.31 85 VAL A N 1
ATOM 690 C CA . VAL A 1 85 ? -4.957 -7.292 8.133 1.00 79.31 85 VAL A CA 1
ATOM 691 C C . VAL A 1 85 ? -3.897 -8.059 8.921 1.00 79.31 85 VAL A C 1
ATOM 693 O O . VAL A 1 85 ? -3.089 -7.445 9.616 1.00 79.31 85 VAL A O 1
ATOM 696 N N . ASN A 1 86 ? -3.836 -9.384 8.778 1.00 78.75 86 ASN A N 1
ATOM 697 C CA . ASN A 1 86 ? -2.781 -10.209 9.370 1.00 78.75 86 ASN A CA 1
ATOM 698 C C . ASN A 1 86 ? -1.391 -9.774 8.902 1.00 78.75 86 ASN A C 1
ATOM 700 O O . ASN A 1 86 ? -0.435 -9.852 9.677 1.00 78.75 86 ASN A O 1
ATOM 704 N N . ALA A 1 87 ? -1.297 -9.306 7.660 1.00 79.06 87 ALA A N 1
ATOM 705 C CA . ALA A 1 87 ? -0.106 -8.685 7.112 1.00 79.06 87 ALA A CA 1
ATOM 706 C C . ALA A 1 87 ? 0.290 -7.415 7.888 1.00 79.06 87 ALA A C 1
ATOM 708 O O . ALA A 1 87 ? 1.335 -7.357 8.541 1.00 79.06 87 ALA A O 1
ATOM 709 N N . GLY A 1 88 ? -0.625 -6.443 7.971 1.00 83.81 88 GLY A N 1
ATOM 710 C CA . GLY A 1 88 ? -0.420 -5.236 8.780 1.00 83.81 88 GLY A CA 1
ATOM 711 C C . GLY A 1 88 ? -0.046 -5.547 10.238 1.00 83.81 88 GLY A C 1
ATOM 712 O O . GLY A 1 88 ? 0.858 -4.930 10.800 1.00 83.81 88 GLY A O 1
ATOM 713 N N . MET A 1 89 ? -0.654 -6.578 10.833 1.00 83.31 89 MET A N 1
ATOM 714 C CA . MET A 1 89 ? -0.343 -7.048 12.189 1.00 83.31 89 MET A CA 1
ATOM 715 C C . MET A 1 89 ? 1.051 -7.683 12.328 1.00 83.31 89 MET A C 1
ATOM 717 O O . MET A 1 89 ? 1.625 -7.657 13.419 1.00 83.31 89 MET A O 1
ATOM 721 N N . ARG A 1 90 ? 1.627 -8.279 11.275 1.00 82.31 90 ARG A N 1
ATOM 722 C CA . ARG A 1 90 ? 3.023 -8.760 11.297 1.00 82.31 90 ARG A CA 1
ATOM 723 C C . ARG A 1 90 ? 3.998 -7.593 11.346 1.00 82.31 90 ARG A C 1
ATOM 725 O O . ARG A 1 90 ? 4.932 -7.636 12.144 1.00 82.31 90 ARG A O 1
ATOM 732 N N . VAL A 1 91 ? 3.751 -6.546 10.560 1.00 84.25 91 VAL A N 1
ATOM 733 C CA . VAL A 1 91 ? 4.556 -5.316 10.596 1.00 84.25 91 VAL A CA 1
ATOM 734 C C . VAL A 1 91 ? 4.391 -4.605 11.938 1.00 84.25 91 VAL A C 1
ATOM 736 O O . VAL A 1 91 ? 5.388 -4.252 12.563 1.00 84.25 91 VAL A O 1
ATOM 739 N N . ALA A 1 92 ? 3.157 -4.479 12.437 1.00 84.44 92 ALA A N 1
ATOM 740 C CA . ALA A 1 92 ? 2.861 -3.840 13.718 1.00 84.44 92 ALA A CA 1
ATOM 741 C C . ALA A 1 92 ? 3.615 -4.492 14.890 1.00 84.44 92 ALA A C 1
ATOM 743 O O . ALA A 1 92 ? 4.192 -3.784 15.707 1.00 84.44 92 ALA A O 1
ATOM 744 N N . ARG A 1 93 ? 3.694 -5.830 14.934 1.00 81.94 93 ARG A N 1
ATOM 745 C CA . ARG A 1 93 ? 4.436 -6.568 15.976 1.00 81.94 93 ARG A CA 1
ATOM 746 C C . ARG A 1 93 ? 5.953 -6.366 15.940 1.00 81.94 93 ARG A C 1
ATOM 748 O O . ARG A 1 93 ? 6.613 -6.624 16.938 1.00 81.94 93 ARG A O 1
ATOM 755 N N . ARG A 1 94 ? 6.515 -5.938 14.806 1.00 83.44 94 ARG A N 1
ATOM 756 C CA . ARG A 1 94 ? 7.948 -5.616 14.675 1.00 83.44 94 ARG A CA 1
ATOM 757 C C . ARG A 1 94 ? 8.265 -4.182 15.104 1.00 83.44 94 ARG A C 1
ATOM 759 O O . ARG A 1 94 ? 9.436 -3.845 15.254 1.00 83.44 94 ARG A O 1
ATOM 766 N N . GLN A 1 95 ? 7.253 -3.329 15.269 1.00 79.81 95 GLN A N 1
ATOM 767 C CA . GLN A 1 95 ? 7.461 -1.945 15.677 1.00 79.81 95 GLN A CA 1
ATOM 768 C C . GLN A 1 95 ? 7.867 -1.877 17.147 1.00 79.81 95 GLN A C 1
ATOM 770 O O . GLN A 1 95 ? 7.179 -2.395 18.018 1.00 79.81 95 GLN A O 1
ATOM 775 N N . ASN A 1 96 ? 8.946 -1.153 17.436 1.00 77.50 96 ASN A N 1
ATOM 776 C CA . ASN A 1 96 ? 9.432 -0.955 18.804 1.00 77.50 96 ASN A CA 1
ATOM 777 C C . ASN A 1 96 ? 8.742 0.223 19.528 1.00 77.50 96 ASN A C 1
ATOM 779 O O . ASN A 1 96 ? 9.299 0.814 20.451 1.00 77.50 96 ASN A O 1
ATOM 783 N N . ARG A 1 97 ? 7.562 0.652 19.056 1.00 79.75 97 ARG A N 1
ATOM 784 C CA . ARG A 1 97 ? 6.844 1.824 19.586 1.00 79.75 97 ARG A CA 1
ATOM 785 C C . ARG A 1 97 ? 5.643 1.353 20.410 1.00 79.75 97 ARG A C 1
ATOM 787 O O . ARG A 1 97 ? 4.888 0.529 19.912 1.00 79.75 97 ARG A O 1
ATOM 794 N N . PRO A 1 98 ? 5.412 1.894 21.620 1.00 74.94 98 PRO A N 1
ATOM 795 C CA . PRO A 1 98 ? 4.327 1.434 22.492 1.00 74.94 98 PRO A CA 1
ATOM 796 C C . PRO A 1 98 ? 2.953 2.055 22.164 1.00 74.94 98 PRO A C 1
ATOM 798 O O . PRO A 1 98 ? 1.956 1.706 22.796 1.00 74.94 98 PRO A O 1
ATOM 801 N N . PHE A 1 99 ? 2.894 2.975 21.194 1.00 81.06 99 PHE A N 1
ATOM 802 C CA . PHE A 1 99 ? 1.691 3.713 20.800 1.00 81.06 99 PHE A CA 1
ATOM 803 C C . PHE A 1 99 ? 1.075 3.173 19.508 1.00 81.06 99 PHE A C 1
ATOM 805 O O . PHE A 1 99 ? 1.781 2.693 18.622 1.00 81.06 99 PHE A O 1
ATOM 812 N N . LEU A 1 100 ? -0.242 3.336 19.388 1.00 81.88 100 LEU A N 1
ATOM 813 C CA . LEU A 1 100 ? -1.028 2.955 18.225 1.00 81.88 100 LEU A CA 1
ATOM 814 C C . LEU A 1 100 ? -0.538 3.723 16.981 1.00 81.88 100 LEU A C 1
ATOM 816 O O . LEU A 1 100 ? -0.364 4.944 17.061 1.00 81.88 100 LEU A O 1
ATOM 820 N N . PRO A 1 101 ? -0.352 3.059 15.827 1.00 85.31 101 PRO A N 1
ATOM 821 C CA . PRO A 1 101 ? -0.119 3.759 14.566 1.00 85.31 101 PRO A CA 1
ATOM 822 C C . PRO A 1 101 ? -1.357 4.563 14.146 1.00 85.31 101 PRO A C 1
ATOM 824 O O . PRO A 1 101 ? -2.465 4.347 14.643 1.00 85.31 101 PRO A O 1
ATOM 827 N N . SER A 1 102 ? -1.190 5.469 13.182 1.00 87.25 102 SER A N 1
ATOM 828 C CA . SER A 1 102 ? -2.347 6.098 12.540 1.00 87.25 102 SER A CA 1
ATOM 829 C C . SER A 1 102 ? -3.087 5.091 11.640 1.00 87.25 102 SER A C 1
ATOM 831 O O . SER A 1 102 ? -2.457 4.161 11.121 1.00 87.25 102 SER A O 1
ATOM 833 N N . PRO A 1 103 ? -4.400 5.274 11.388 1.00 84.94 103 PRO A N 1
ATOM 834 C CA . PRO A 1 103 ? -5.147 4.392 10.488 1.00 84.94 103 PRO A CA 1
ATOM 835 C C . PRO A 1 103 ? -4.512 4.293 9.092 1.00 84.94 103 PRO A C 1
ATOM 837 O O . PRO A 1 103 ? -4.370 3.200 8.551 1.00 84.94 103 PRO A O 1
ATOM 840 N N . GLY A 1 104 ? -4.047 5.419 8.538 1.00 84.50 104 GLY A N 1
ATOM 841 C CA . GLY A 1 104 ? -3.371 5.450 7.237 1.00 84.50 104 GLY A CA 1
ATOM 842 C C . GLY A 1 104 ? -2.025 4.719 7.232 1.00 84.50 104 GLY A C 1
ATOM 843 O O . GLY A 1 104 ? -1.705 4.028 6.267 1.00 84.50 104 GLY A O 1
ATOM 844 N N . GLN A 1 105 ? -1.256 4.808 8.322 1.00 87.25 105 GLN A N 1
ATOM 845 C CA . GLN A 1 105 ? 0.010 4.083 8.450 1.00 87.25 105 GLN A CA 1
ATOM 846 C C . GLN A 1 105 ? -0.212 2.567 8.485 1.00 87.25 105 GLN A C 1
ATOM 848 O O . GLN A 1 105 ? 0.512 1.825 7.827 1.00 87.25 105 GLN A O 1
ATOM 853 N N . PHE A 1 106 ? -1.231 2.102 9.208 1.00 87.19 106 PHE A N 1
ATOM 854 C CA . PHE A 1 106 ? -1.552 0.678 9.248 1.00 87.19 106 PHE A CA 1
ATOM 855 C C . PHE A 1 106 ? -2.066 0.164 7.898 1.00 87.19 106 PHE A C 1
ATOM 857 O O . PHE A 1 106 ? -1.655 -0.903 7.449 1.00 87.19 106 PHE A O 1
ATOM 864 N N . VAL A 1 107 ? -2.903 0.947 7.209 1.00 85.25 107 VAL A N 1
ATOM 865 C CA . VAL A 1 107 ? -3.345 0.642 5.839 1.00 85.25 107 VAL A CA 1
ATOM 866 C C . VAL A 1 107 ? -2.153 0.490 4.889 1.00 85.25 107 VAL A C 1
ATOM 868 O O . VAL A 1 107 ? -2.154 -0.419 4.058 1.00 85.25 107 VAL A O 1
ATOM 871 N N . ALA A 1 108 ? -1.129 1.340 5.009 1.00 84.81 108 ALA A N 1
ATOM 872 C CA . ALA A 1 108 ? 0.083 1.214 4.203 1.00 84.81 108 ALA A CA 1
ATOM 873 C C . ALA A 1 108 ? 0.781 -0.135 4.443 1.00 84.81 108 ALA A C 1
ATOM 875 O O . ALA A 1 108 ? 1.107 -0.823 3.480 1.00 84.81 108 ALA A O 1
ATOM 876 N N . TRP A 1 109 ? 0.907 -0.571 5.700 1.00 86.88 109 TRP A N 1
ATOM 877 C CA . TRP A 1 109 ? 1.478 -1.882 6.035 1.00 86.88 109 TRP A CA 1
ATOM 878 C C . TRP A 1 109 ? 0.657 -3.051 5.487 1.00 86.88 109 TRP A C 1
ATOM 880 O O . TRP A 1 109 ? 1.224 -4.019 4.984 1.00 86.88 109 TRP A O 1
ATOM 890 N N . CYS A 1 110 ? -0.676 -2.958 5.538 1.00 83.19 110 CYS A N 1
ATOM 891 C CA . CYS A 1 110 ? -1.558 -3.963 4.943 1.00 83.19 110 CYS A CA 1
ATOM 892 C C . CYS A 1 110 ? -1.333 -4.120 3.431 1.00 83.19 110 CYS A C 1
ATOM 894 O O . CYS A 1 110 ? -1.457 -5.225 2.905 1.00 83.19 110 CYS A O 1
ATOM 896 N N . ARG A 1 111 ? -1.019 -3.025 2.729 1.00 76.81 111 ARG A N 1
ATOM 897 C CA . ARG A 1 111 ? -0.775 -3.020 1.278 1.00 76.81 111 ARG A CA 1
ATOM 898 C C . ARG A 1 111 ? 0.634 -3.470 0.916 1.00 76.81 111 ARG A C 1
ATOM 900 O O . ARG A 1 111 ? 0.802 -4.211 -0.044 1.00 76.81 111 ARG A O 1
ATOM 907 N N . GLU A 1 112 ? 1.629 -3.043 1.683 1.00 68.25 112 GLU A N 1
ATOM 908 C CA . GLU A 1 112 ? 3.038 -3.338 1.420 1.00 68.25 112 GLU A CA 1
ATOM 909 C C . GLU A 1 112 ? 3.313 -4.846 1.429 1.00 68.25 112 GLU A C 1
ATOM 911 O O . GLU A 1 112 ? 4.019 -5.359 0.566 1.00 68.25 112 GLU A O 1
ATOM 916 N N . GLU A 1 113 ? 2.672 -5.593 2.328 1.00 60.09 113 GLU A N 1
ATOM 917 C CA . GLU A 1 113 ? 2.851 -7.042 2.369 1.00 60.09 113 GLU A CA 1
ATOM 918 C C . GLU A 1 113 ? 1.976 -7.803 1.357 1.00 60.09 113 GLU A C 1
ATOM 920 O O . GLU A 1 113 ? 2.350 -8.893 0.928 1.00 60.09 113 GLU A O 1
ATOM 925 N N . ALA A 1 114 ? 0.860 -7.223 0.897 1.00 59.44 114 ALA A N 1
ATOM 926 C CA . ALA A 1 114 ? 0.109 -7.776 -0.234 1.00 59.44 114 ALA A CA 1
ATOM 927 C C . ALA A 1 114 ? 0.957 -7.767 -1.521 1.00 59.44 114 ALA A C 1
ATOM 929 O O . ALA A 1 114 ? 0.938 -8.743 -2.272 1.00 59.44 114 ALA A O 1
ATOM 930 N N . SER A 1 115 ? 1.768 -6.722 -1.727 1.00 57.91 115 SER A N 1
ATOM 931 C CA . SER A 1 115 ? 2.755 -6.664 -2.814 1.00 57.91 115 SER A CA 1
ATOM 932 C C . SER A 1 115 ? 3.822 -7.758 -2.683 1.00 57.91 115 SER A C 1
ATOM 934 O O . SER A 1 115 ? 4.142 -8.413 -3.672 1.00 57.91 115 SER A O 1
ATOM 936 N N . VAL A 1 116 ? 4.307 -8.025 -1.463 1.00 58.91 116 VAL A N 1
ATOM 937 C CA . VAL A 1 116 ? 5.278 -9.105 -1.195 1.00 58.91 116 VAL A CA 1
ATOM 938 C C . VAL A 1 116 ? 4.682 -10.486 -1.488 1.00 58.91 116 VAL A C 1
ATOM 940 O O . VAL A 1 116 ? 5.338 -11.313 -2.118 1.00 58.91 116 VAL A O 1
ATOM 943 N N . ILE A 1 117 ? 3.432 -10.741 -1.084 1.00 57.88 117 ILE A N 1
ATOM 944 C CA . ILE A 1 117 ? 2.739 -12.014 -1.359 1.00 57.88 117 ILE A CA 1
ATOM 945 C C . ILE A 1 117 ? 2.504 -12.202 -2.866 1.00 57.88 117 ILE A C 1
ATOM 947 O O . ILE A 1 117 ? 2.641 -13.312 -3.373 1.00 57.88 117 ILE A O 1
ATOM 951 N N . ALA A 1 118 ? 2.211 -11.121 -3.594 1.00 60.47 118 ALA A N 1
ATOM 952 C CA . ALA A 1 118 ? 2.064 -11.134 -5.049 1.00 60.47 118 ALA A CA 1
ATOM 953 C C . ALA A 1 118 ? 3.405 -11.248 -5.810 1.00 60.47 118 ALA A C 1
ATOM 955 O O . ALA A 1 118 ? 3.406 -11.310 -7.040 1.00 60.47 118 ALA A O 1
ATOM 956 N N . GLY A 1 119 ? 4.545 -11.264 -5.105 1.00 65.25 119 GLY A N 1
ATOM 957 C CA . GLY A 1 119 ? 5.877 -11.292 -5.713 1.00 65.25 119 GLY A CA 1
ATOM 958 C C . GLY A 1 119 ? 6.218 -10.017 -6.490 1.00 65.25 119 GLY A C 1
ATOM 959 O O . GLY A 1 119 ? 7.048 -10.063 -7.399 1.00 65.25 119 GLY A O 1
ATOM 960 N N . LEU A 1 120 ? 5.554 -8.901 -6.171 1.00 73.31 120 LEU A N 1
ATOM 961 C CA . LEU A 1 120 ? 5.840 -7.594 -6.748 1.00 73.31 120 LEU A CA 1
ATOM 962 C C . LEU A 1 120 ? 6.983 -6.932 -5.967 1.00 73.31 120 LEU A C 1
ATOM 964 O O . LEU A 1 120 ? 6.963 -6.951 -4.733 1.00 73.31 120 LEU A O 1
ATOM 968 N N . PRO A 1 121 ? 7.964 -6.331 -6.660 1.00 74.50 121 PRO A N 1
ATOM 969 C CA . PRO A 1 121 ? 9.069 -5.654 -6.000 1.00 74.50 121 PRO A CA 1
ATOM 970 C C . PRO A 1 121 ? 8.552 -4.422 -5.255 1.00 74.50 121 PRO A C 1
ATOM 972 O O . PRO A 1 121 ? 7.664 -3.713 -5.740 1.00 74.50 121 PRO A O 1
ATOM 975 N N . ASN A 1 122 ? 9.126 -4.131 -4.088 1.00 75.31 122 ASN A N 1
ATOM 976 C CA . ASN A 1 122 ? 8.892 -2.835 -3.450 1.00 75.31 122 ASN A CA 1
ATOM 977 C C . ASN A 1 122 ? 9.551 -1.703 -4.266 1.00 75.31 122 ASN A C 1
ATOM 979 O O . ASN A 1 122 ? 10.331 -1.956 -5.181 1.00 75.31 122 ASN A O 1
ATOM 983 N N . VAL A 1 123 ? 9.263 -0.438 -3.936 1.00 76.06 123 VAL A N 1
ATOM 984 C CA . VAL A 1 123 ? 9.779 0.712 -4.705 1.00 76.06 123 VAL A CA 1
ATOM 985 C C . VAL A 1 123 ? 11.305 0.687 -4.823 1.00 76.06 123 VAL A C 1
ATOM 987 O O . VAL A 1 123 ? 11.825 0.905 -5.911 1.00 76.06 123 VAL A O 1
ATOM 990 N N . SER A 1 124 ? 12.026 0.395 -3.735 1.00 77.12 124 SER A N 1
ATOM 991 C CA . SER A 1 124 ? 13.494 0.341 -3.757 1.00 77.12 124 SER A CA 1
ATOM 992 C C . SER A 1 124 ? 13.993 -0.783 -4.660 1.00 77.12 124 SER A C 1
ATOM 994 O O . SER A 1 124 ? 14.843 -0.550 -5.512 1.00 77.12 124 SER A O 1
ATOM 996 N N . GLU A 1 125 ? 13.419 -1.977 -4.519 1.00 82.19 125 GLU A N 1
ATOM 997 C CA . GLU A 1 125 ? 13.758 -3.132 -5.353 1.00 82.19 125 GLU A CA 1
ATOM 998 C C . GLU A 1 125 ? 13.469 -2.859 -6.831 1.00 82.19 125 GLU A C 1
ATOM 1000 O O . GLU A 1 125 ? 14.275 -3.202 -7.691 1.00 82.19 125 GLU A O 1
ATOM 1005 N N . LEU A 1 126 ? 12.353 -2.198 -7.142 1.00 85.56 126 LEU A N 1
ATOM 1006 C CA . LEU A 1 126 ? 11.988 -1.846 -8.509 1.00 85.56 126 LEU A CA 1
ATOM 1007 C C . LEU A 1 126 ? 12.989 -0.859 -9.124 1.00 85.56 126 LEU A C 1
ATOM 1009 O O . LEU A 1 126 ? 13.402 -1.045 -10.268 1.00 85.56 126 LEU A O 1
ATOM 1013 N N . VAL A 1 127 ? 13.417 0.156 -8.366 1.00 85.50 127 VAL A N 1
ATOM 1014 C CA . VAL A 1 127 ? 14.474 1.087 -8.792 1.00 85.50 127 VAL A CA 1
ATOM 1015 C C . VAL A 1 127 ? 15.785 0.338 -9.056 1.00 85.50 127 VAL A C 1
ATOM 1017 O O . VAL A 1 127 ? 16.395 0.517 -10.113 1.00 85.50 127 VAL A O 1
ATOM 1020 N N . ASP A 1 128 ? 16.191 -0.556 -8.152 1.00 88.00 128 ASP A N 1
ATOM 1021 C CA . ASP A 1 128 ? 17.405 -1.363 -8.314 1.00 88.00 128 ASP A CA 1
ATOM 1022 C C . ASP A 1 128 ? 17.336 -2.258 -9.560 1.00 88.00 128 ASP A C 1
ATOM 1024 O O . ASP A 1 128 ? 18.307 -2.360 -10.317 1.00 88.00 128 ASP A O 1
ATOM 1028 N N . MET A 1 129 ? 16.171 -2.853 -9.822 1.00 89.75 129 MET A N 1
ATOM 1029 C CA . MET A 1 129 ? 15.916 -3.652 -11.019 1.00 89.75 129 MET A CA 1
ATOM 1030 C C . MET A 1 129 ? 15.989 -2.821 -12.303 1.00 89.75 129 MET A C 1
ATOM 1032 O O . MET A 1 129 ? 16.553 -3.290 -13.294 1.00 89.75 129 MET A O 1
ATOM 1036 N N . VAL A 1 130 ? 15.475 -1.584 -12.300 1.00 88.94 130 VAL A N 1
ATOM 1037 C CA . VAL A 1 130 ? 15.621 -0.653 -13.433 1.00 88.94 130 VAL A CA 1
ATOM 1038 C C . VAL A 1 130 ? 17.094 -0.337 -13.671 1.00 88.94 130 VAL A C 1
ATOM 1040 O O . VAL A 1 130 ? 17.552 -0.421 -14.809 1.00 88.94 130 VAL A O 1
ATOM 1043 N N . TYR A 1 131 ? 17.872 -0.050 -12.626 1.00 89.06 131 TYR A N 1
ATOM 1044 C CA . TYR A 1 131 ? 19.306 0.201 -12.777 1.00 89.06 131 TYR A CA 1
ATOM 1045 C C . TYR A 1 131 ? 20.081 -1.018 -13.275 1.00 89.06 131 TYR A C 1
ATOM 1047 O O . TYR A 1 131 ? 20.981 -0.887 -14.111 1.00 89.06 131 TYR A O 1
ATOM 1055 N N . GLU A 1 132 ? 19.744 -2.213 -12.796 1.00 91.56 132 GLU A N 1
ATOM 1056 C CA . GLU A 1 132 ? 20.337 -3.449 -13.293 1.00 91.56 132 GLU A CA 1
ATOM 1057 C C . GLU A 1 132 ? 20.022 -3.668 -14.776 1.00 91.56 132 GLU A C 1
ATOM 1059 O O . GLU A 1 132 ? 20.940 -3.934 -15.560 1.00 91.56 132 GLU A O 1
ATOM 1064 N N . TYR A 1 133 ? 18.763 -3.475 -15.171 1.00 91.56 133 TYR A N 1
ATOM 1065 C CA . TYR A 1 133 ? 18.351 -3.555 -16.564 1.00 91.56 133 TYR A CA 1
ATOM 1066 C C . TYR A 1 133 ? 19.078 -2.514 -17.423 1.00 91.56 133 TYR A C 1
ATOM 1068 O O . TYR A 1 133 ? 19.649 -2.877 -18.444 1.00 91.56 133 TYR A O 1
ATOM 1076 N N . CYS A 1 134 ? 19.186 -1.253 -16.987 1.00 88.44 134 CYS A N 1
ATOM 1077 C CA . CYS A 1 134 ? 19.948 -0.212 -17.688 1.00 88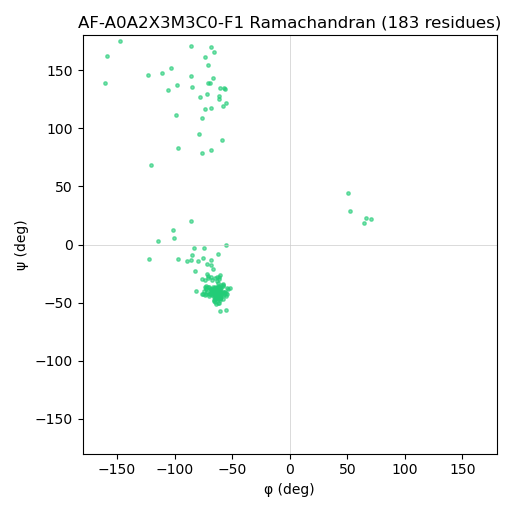.44 134 CYS A CA 1
ATOM 1078 C C . CYS A 1 134 ? 21.401 -0.623 -17.966 1.00 88.44 134 CYS A C 1
ATOM 1080 O O . CYS A 1 134 ? 21.900 -0.398 -19.069 1.00 88.44 134 CYS A O 1
ATOM 1082 N N . ARG A 1 135 ? 22.073 -1.248 -16.988 1.00 90.88 135 ARG A N 1
ATOM 1083 C CA . ARG A 1 135 ? 23.460 -1.720 -17.135 1.00 90.88 135 ARG A CA 1
ATOM 1084 C C . ARG A 1 135 ? 23.584 -2.885 -18.112 1.00 90.88 135 ARG A C 1
ATOM 1086 O O . ARG A 1 135 ? 24.555 -2.955 -18.857 1.00 90.88 135 ARG A O 1
ATOM 1093 N N . LYS A 1 136 ? 22.625 -3.812 -18.089 1.00 90.75 136 LYS A N 1
ATOM 1094 C CA . LYS A 1 136 ? 22.691 -5.069 -18.846 1.00 90.75 136 LYS A CA 1
ATOM 1095 C C . LYS A 1 136 ? 21.952 -5.031 -20.180 1.00 90.75 136 LYS A C 1
ATOM 1097 O O . LYS A 1 136 ? 22.181 -5.914 -20.996 1.00 90.75 136 LYS A O 1
ATOM 1102 N N . ARG A 1 137 ? 21.114 -4.024 -20.448 1.00 86.50 137 ARG A N 1
ATOM 1103 C CA . ARG A 1 137 ? 20.263 -3.946 -21.648 1.00 86.50 137 ARG A CA 1
ATOM 1104 C C . ARG A 1 137 ? 21.052 -4.136 -22.939 1.00 86.50 137 ARG A C 1
ATOM 1106 O O . ARG A 1 137 ? 20.541 -4.742 -23.866 1.00 86.50 137 ARG A O 1
ATOM 1113 N N . GLY A 1 138 ? 22.276 -3.611 -23.019 1.00 87.81 138 GLY A N 1
ATOM 1114 C CA . GLY A 1 138 ? 23.120 -3.734 -24.214 1.00 87.81 138 GLY A CA 1
ATOM 1115 C C . GLY A 1 138 ? 23.614 -5.157 -24.509 1.00 87.81 138 GLY A C 1
ATOM 1116 O O . GLY A 1 138 ? 24.103 -5.398 -25.605 1.00 87.81 138 GLY A O 1
ATOM 1117 N N . LEU A 1 139 ? 23.488 -6.083 -23.554 1.00 91.44 139 LEU A N 1
ATOM 1118 C CA . LEU A 1 139 ? 23.875 -7.490 -23.695 1.00 91.44 139 LEU A CA 1
ATOM 1119 C C . LEU A 1 139 ? 22.774 -8.350 -24.334 1.00 91.44 139 LEU A C 1
ATOM 1121 O O . LEU A 1 139 ? 23.021 -9.511 -24.648 1.00 91.44 139 LEU A O 1
ATOM 1125 N N . TYR A 1 140 ? 21.574 -7.796 -24.508 1.00 91.56 140 TYR A N 1
ATOM 1126 C CA . TYR A 1 140 ? 20.410 -8.495 -25.042 1.00 91.56 140 TYR A CA 1
ATOM 1127 C C . TYR A 1 140 ? 19.880 -7.756 -26.281 1.00 91.56 140 TYR A C 1
ATOM 1129 O O . TYR A 1 140 ? 19.967 -6.525 -26.340 1.00 91.56 140 TYR A O 1
ATOM 1137 N N . PRO A 1 141 ? 19.348 -8.477 -27.285 1.00 88.62 141 PRO A N 1
ATOM 1138 C CA . PRO A 1 141 ? 18.849 -7.861 -28.517 1.00 88.62 141 PRO A CA 1
ATOM 1139 C C . PRO A 1 141 ? 17.605 -6.993 -28.274 1.00 88.62 141 PRO A C 1
ATOM 1141 O O . PRO A 1 141 ? 17.465 -5.914 -28.854 1.00 88.62 141 PRO A O 1
ATOM 1144 N N . ASP A 1 142 ? 16.736 -7.428 -27.367 1.00 89.88 142 ASP A N 1
ATOM 1145 C CA . ASP A 1 142 ? 15.472 -6.787 -27.023 1.00 89.88 142 ASP A CA 1
ATOM 1146 C C . ASP A 1 142 ? 15.131 -7.010 -25.539 1.00 89.88 142 ASP A C 1
ATOM 1148 O O . ASP A 1 142 ? 15.850 -7.687 -24.798 1.00 89.88 142 ASP A O 1
ATOM 1152 N N . ALA A 1 143 ? 14.048 -6.373 -25.091 1.00 89.25 143 ALA A N 1
ATOM 1153 C CA . ALA A 1 143 ? 13.599 -6.465 -23.709 1.00 89.25 143 ALA A CA 1
ATOM 1154 C C . ALA A 1 143 ? 13.022 -7.847 -23.368 1.00 89.25 143 ALA A C 1
ATOM 1156 O O . ALA A 1 143 ? 13.114 -8.254 -22.217 1.00 89.25 143 ALA A O 1
ATOM 1157 N N . GLU A 1 144 ? 12.444 -8.569 -24.328 1.00 90.38 144 GLU A N 1
ATOM 1158 C CA . GLU A 1 144 ? 11.806 -9.877 -24.111 1.00 90.38 144 GLU A CA 1
ATOM 1159 C C . GLU A 1 144 ? 12.849 -10.980 -23.888 1.00 90.38 144 GLU A C 1
ATOM 1161 O O . GLU A 1 144 ? 12.634 -11.904 -23.109 1.00 90.38 144 GLU A O 1
ATOM 1166 N N . SER A 1 145 ? 14.021 -10.824 -24.503 1.00 90.94 145 SER A N 1
ATOM 1167 C CA . SER A 1 145 ? 15.178 -11.710 -24.375 1.00 90.94 145 SER A CA 1
ATOM 1168 C C . SER A 1 145 ? 15.930 -11.557 -23.046 1.00 90.94 145 SER A C 1
ATOM 1170 O O . SER A 1 145 ? 16.805 -12.367 -22.731 1.00 90.94 145 SER A O 1
ATOM 1172 N N . TYR A 1 146 ? 15.636 -10.516 -22.261 1.00 92.50 146 TYR A N 1
ATOM 1173 C CA . TYR A 1 146 ? 16.232 -10.330 -20.939 1.00 92.50 146 TYR A CA 1
ATOM 1174 C C . TYR A 1 146 ? 15.668 -11.364 -19.939 1.00 92.50 146 TYR A C 1
ATOM 1176 O O . TYR A 1 146 ? 14.465 -11.621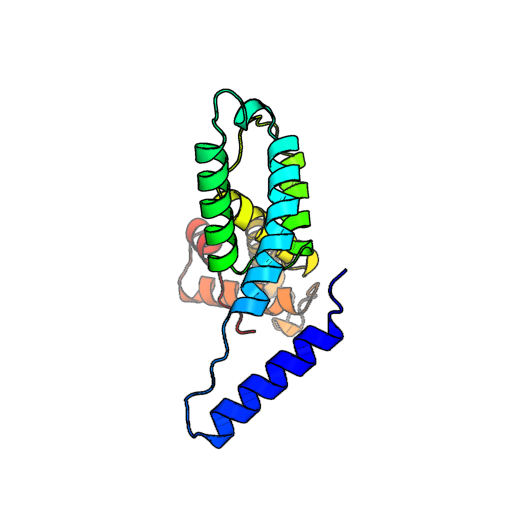 -19.937 1.00 92.50 146 TYR A O 1
ATOM 1184 N N . PRO A 1 147 ? 16.488 -11.962 -19.051 1.00 92.25 147 PRO A N 1
ATOM 1185 C CA . PRO A 1 147 ? 16.046 -13.017 -18.136 1.00 92.25 147 PRO A CA 1
ATOM 1186 C C . PRO A 1 147 ? 15.239 -12.457 -16.950 1.00 92.25 147 PRO A C 1
ATOM 1188 O O . PRO A 1 147 ? 15.745 -12.307 -15.834 1.00 92.25 147 PRO A O 1
ATOM 1191 N N . TRP A 1 148 ? 13.965 -12.135 -17.178 1.00 89.19 148 TRP A N 1
ATOM 1192 C CA . TRP A 1 148 ? 13.058 -11.648 -16.136 1.00 89.19 148 TRP A CA 1
ATOM 1193 C C . TRP A 1 148 ? 12.709 -12.735 -15.120 1.00 89.19 148 TRP A C 1
ATOM 1195 O O . TRP A 1 148 ? 12.398 -13.868 -15.473 1.00 89.19 148 TRP A O 1
ATOM 1205 N N . LYS A 1 149 ? 12.674 -12.366 -13.835 1.00 85.06 149 LYS A N 1
ATOM 1206 C CA . LYS A 1 149 ? 12.260 -13.277 -12.752 1.00 85.06 149 LYS A CA 1
ATOM 1207 C C . LYS A 1 149 ? 10.752 -13.568 -12.753 1.00 85.06 149 LYS A C 1
ATOM 1209 O O . LYS A 1 149 ? 10.328 -14.575 -12.203 1.00 85.06 149 LYS A O 1
ATOM 1214 N N . SER A 1 150 ? 9.938 -12.662 -13.297 1.00 84.00 150 SER A N 1
ATOM 1215 C CA . SER A 1 150 ? 8.486 -12.833 -13.448 1.00 84.00 150 SER A CA 1
ATOM 1216 C C . SER A 1 150 ? 7.953 -11.908 -14.545 1.00 84.00 150 SER A C 1
ATOM 1218 O O . SER A 1 150 ? 8.592 -10.909 -14.884 1.00 84.00 150 SER A O 1
ATOM 1220 N N . ASN A 1 151 ? 6.753 -12.192 -15.057 1.00 84.88 151 ASN A N 1
ATOM 1221 C CA . ASN A 1 151 ? 6.097 -11.333 -16.049 1.00 84.88 151 ASN A CA 1
ATOM 1222 C C . ASN A 1 151 ? 5.805 -9.927 -15.501 1.00 84.88 151 ASN A C 1
ATOM 1224 O O . ASN A 1 151 ? 5.889 -8.948 -16.236 1.00 84.88 151 ASN A O 1
ATOM 1228 N N . ALA A 1 152 ? 5.502 -9.803 -14.205 1.00 83.62 152 ALA A N 1
ATOM 1229 C CA . ALA A 1 152 ? 5.275 -8.501 -13.582 1.00 83.62 152 ALA A CA 1
ATOM 1230 C C . ALA A 1 152 ? 6.544 -7.636 -13.598 1.00 83.62 152 ALA A C 1
ATOM 1232 O O . ALA A 1 152 ? 6.476 -6.443 -13.887 1.00 83.62 152 ALA A O 1
ATOM 1233 N N . HIS A 1 153 ? 7.713 -8.243 -13.364 1.00 87.44 153 HIS A N 1
ATOM 1234 C CA . HIS A 1 153 ? 8.993 -7.541 -13.440 1.00 87.44 153 HIS A CA 1
ATOM 1235 C C . HIS A 1 153 ? 9.264 -6.966 -14.830 1.00 87.44 153 HIS A C 1
ATOM 1237 O O . HIS A 1 153 ? 9.714 -5.827 -14.921 1.00 87.44 153 HIS A O 1
ATOM 1243 N N . TYR A 1 154 ? 8.959 -7.721 -15.891 1.00 88.94 154 TYR A N 1
ATOM 1244 C CA . TYR A 1 154 ? 9.078 -7.233 -17.266 1.00 88.94 154 TYR A CA 1
ATOM 1245 C C . TYR A 1 154 ? 8.277 -5.945 -17.463 1.00 88.94 154 TYR A C 1
ATOM 1247 O O . TYR A 1 154 ? 8.845 -4.917 -17.832 1.00 88.94 154 TYR A O 1
ATOM 1255 N N . TRP A 1 155 ? 6.976 -5.976 -17.163 1.00 88.94 155 TRP A N 1
ATOM 1256 C CA . TRP A 1 155 ? 6.093 -4.832 -17.396 1.00 88.94 155 TRP A CA 1
ATOM 1257 C C . TRP A 1 155 ? 6.461 -3.621 -16.542 1.00 88.94 155 TRP A C 1
ATOM 1259 O O . TRP A 1 155 ? 6.514 -2.508 -17.061 1.00 88.94 155 TRP A O 1
ATOM 1269 N N . LEU A 1 156 ? 6.767 -3.824 -15.259 1.00 88.12 156 LEU A N 1
ATOM 1270 C CA . LEU A 1 156 ? 7.138 -2.731 -14.360 1.00 88.12 156 LEU A CA 1
ATOM 1271 C C . LEU A 1 156 ? 8.446 -2.063 -14.795 1.00 88.12 156 LEU A C 1
ATOM 1273 O O . LEU A 1 156 ? 8.495 -0.844 -14.950 1.00 88.12 156 LEU A O 1
ATOM 1277 N N . VAL A 1 157 ? 9.498 -2.853 -15.027 1.00 90.31 157 VAL A N 1
ATOM 1278 C CA . VAL A 1 157 ? 10.834 -2.325 -15.330 1.00 90.31 157 VAL A CA 1
ATOM 1279 C C . VAL A 1 157 ? 10.882 -1.691 -16.715 1.00 90.31 157 VAL A C 1
ATOM 1281 O O . VAL A 1 157 ? 11.431 -0.601 -16.863 1.00 90.31 157 VAL A O 1
ATOM 1284 N N . THR A 1 158 ? 10.308 -2.333 -17.736 1.00 89.44 158 THR A N 1
ATOM 1285 C CA . THR A 1 158 ? 10.345 -1.791 -19.104 1.00 89.44 158 THR A CA 1
ATOM 1286 C C . THR A 1 158 ? 9.528 -0.512 -19.237 1.00 89.44 158 THR A C 1
ATOM 1288 O O . THR A 1 158 ? 9.993 0.423 -19.889 1.00 89.44 158 THR A O 1
ATOM 1291 N N . ASN A 1 159 ? 8.373 -0.419 -18.570 1.00 88.69 159 ASN A N 1
ATOM 1292 C CA . ASN A 1 159 ? 7.551 0.789 -18.570 1.00 88.69 159 ASN A CA 1
ATOM 1293 C C . ASN A 1 159 ? 8.271 1.960 -17.878 1.00 88.69 159 ASN A C 1
ATOM 1295 O O . ASN A 1 159 ? 8.437 3.025 -18.477 1.00 88.69 159 ASN A O 1
ATOM 1299 N N . LEU A 1 160 ? 8.805 1.740 -16.668 1.00 86.69 160 LEU A N 1
ATOM 1300 C CA . LEU A 1 160 ? 9.599 2.750 -15.956 1.00 86.69 160 LEU A CA 1
ATOM 1301 C C . LEU A 1 160 ? 10.846 3.165 -16.740 1.00 86.69 160 LEU A C 1
ATOM 1303 O O . LEU A 1 160 ? 11.159 4.350 -16.803 1.00 86.69 160 LEU A O 1
ATOM 1307 N N . TYR A 1 161 ? 11.534 2.222 -17.384 1.00 87.31 161 TYR A N 1
ATOM 1308 C CA . TYR A 1 161 ? 12.695 2.515 -18.222 1.00 87.31 161 TYR A CA 1
ATOM 1309 C C . TYR A 1 161 ? 12.340 3.370 -19.445 1.00 87.31 161 TYR A C 1
ATOM 1311 O O . TYR A 1 161 ? 13.048 4.330 -19.755 1.00 87.31 161 TYR A O 1
ATOM 1319 N N . GLN A 1 162 ? 11.244 3.053 -20.143 1.00 87.19 162 GLN A N 1
ATOM 1320 C CA . GLN A 1 162 ? 10.761 3.851 -21.273 1.00 87.19 162 GLN A CA 1
ATOM 1321 C C . GLN A 1 162 ? 10.415 5.275 -20.834 1.00 87.19 162 GLN A C 1
ATOM 1323 O O . GLN A 1 162 ? 10.831 6.235 -21.482 1.00 87.19 162 GLN A O 1
ATOM 1328 N N . ASN A 1 163 ? 9.727 5.414 -19.702 1.00 83.69 163 ASN A N 1
ATOM 1329 C CA . ASN A 1 163 ? 9.363 6.703 -19.129 1.00 83.69 163 ASN A CA 1
ATOM 1330 C C . ASN A 1 163 ? 10.606 7.505 -18.692 1.00 83.69 163 ASN A C 1
ATOM 1332 O O . ASN A 1 163 ? 10.745 8.673 -19.046 1.00 83.69 163 ASN A O 1
ATOM 1336 N N . MET A 1 164 ? 11.577 6.855 -18.043 1.00 84.56 164 MET A N 1
ATOM 1337 C CA . MET A 1 164 ? 12.866 7.457 -17.688 1.00 84.56 164 MET A CA 1
ATOM 1338 C C . MET A 1 164 ? 13.613 7.978 -18.923 1.00 84.56 164 MET A C 1
ATOM 1340 O O . MET A 1 164 ? 14.167 9.073 -18.884 1.00 84.56 164 MET A O 1
ATOM 1344 N N . ARG A 1 165 ? 13.603 7.233 -20.038 1.00 82.56 165 ARG A N 1
ATOM 1345 C CA . ARG A 1 165 ? 14.223 7.672 -21.299 1.00 82.56 165 ARG A CA 1
ATOM 1346 C C . ARG A 1 165 ? 13.468 8.806 -21.983 1.00 82.56 165 ARG A C 1
ATOM 1348 O O . ARG A 1 165 ? 14.114 9.652 -22.591 1.00 82.56 165 ARG A O 1
ATOM 1355 N N . ALA A 1 166 ? 12.140 8.798 -21.919 1.00 85.25 166 ALA A N 1
ATOM 1356 C CA . ALA A 1 166 ? 11.306 9.822 -22.539 1.00 85.25 166 ALA A CA 1
ATOM 1357 C C . ALA A 1 166 ? 11.368 11.155 -21.778 1.00 85.25 166 ALA A C 1
ATOM 1359 O O . ALA A 1 166 ? 11.406 12.210 -22.402 1.00 85.25 166 ALA A O 1
ATOM 1360 N N . ASN A 1 167 ? 11.413 11.097 -20.443 1.00 83.50 167 ASN A N 1
ATOM 1361 C CA . ASN A 1 167 ? 11.234 12.259 -19.571 1.00 83.50 167 ASN A CA 1
ATOM 1362 C C . ASN A 1 167 ? 12.480 12.639 -18.755 1.00 83.50 167 ASN A C 1
ATOM 1364 O O . ASN A 1 167 ? 12.406 13.563 -17.954 1.00 83.50 167 ASN A O 1
ATOM 1368 N N . ALA A 1 168 ? 13.609 11.943 -18.936 1.00 81.00 168 ALA A N 1
ATOM 1369 C CA . ALA A 1 168 ? 14.861 12.178 -18.204 1.00 81.00 168 ALA A CA 1
ATOM 1370 C C . ALA A 1 168 ? 14.671 12.240 -16.673 1.00 81.00 168 ALA A C 1
ATOM 1372 O O . ALA A 1 168 ? 15.216 13.117 -16.003 1.00 81.00 168 ALA A O 1
ATOM 1373 N N . LEU A 1 169 ? 13.876 11.306 -16.135 1.00 80.00 169 LEU A N 1
ATOM 1374 C CA . LEU A 1 169 ? 13.499 11.290 -14.719 1.00 80.00 169 LEU A CA 1
ATOM 1375 C C . LEU A 1 169 ? 14.730 11.245 -13.804 1.00 80.00 169 LEU A C 1
ATOM 1377 O O . LEU A 1 169 ? 15.636 10.432 -13.994 1.00 80.00 169 LEU A O 1
ATOM 1381 N N . THR A 1 170 ? 14.720 12.079 -12.767 1.00 77.50 170 THR A N 1
ATOM 1382 C CA . THR A 1 170 ? 15.689 12.025 -11.665 1.00 77.50 170 THR A CA 1
ATOM 1383 C C . THR A 1 170 ? 15.415 10.832 -10.738 1.00 77.50 170 THR A C 1
ATOM 1385 O O . THR A 1 170 ? 14.300 10.312 -10.698 1.00 77.50 170 THR A O 1
ATOM 1388 N N . ASP A 1 171 ? 16.397 10.410 -9.927 1.00 74.88 171 ASP A N 1
ATOM 1389 C CA . ASP A 1 171 ? 16.230 9.296 -8.963 1.00 74.88 171 ASP A CA 1
ATOM 1390 C C . ASP A 1 171 ? 15.032 9.522 -8.017 1.00 74.88 171 ASP A C 1
ATOM 1392 O O . ASP A 1 171 ? 14.263 8.604 -7.727 1.00 74.88 171 ASP A O 1
ATOM 1396 N N . ALA A 1 172 ? 14.813 10.773 -7.599 1.00 75.56 172 ALA A N 1
ATOM 1397 C CA . ALA A 1 172 ? 13.683 11.149 -6.755 1.00 75.56 172 ALA A CA 1
ATOM 1398 C C . ALA A 1 172 ? 12.328 10.989 -7.472 1.00 75.56 172 ALA A C 1
ATOM 1400 O O . ALA A 1 172 ? 11.348 10.554 -6.864 1.00 75.56 172 ALA A O 1
ATOM 1401 N N . GLU A 1 173 ? 12.259 11.322 -8.761 1.00 77.62 173 GLU A N 1
ATOM 1402 C CA . GLU A 1 173 ? 11.047 11.172 -9.574 1.00 77.62 173 GLU A CA 1
ATOM 1403 C C . GLU A 1 173 ? 10.779 9.711 -9.923 1.00 77.62 173 GLU A C 1
ATOM 1405 O O . GLU A 1 173 ? 9.629 9.278 -9.885 1.00 77.62 173 GLU A O 1
ATOM 1410 N N . LEU A 1 174 ? 11.831 8.931 -10.172 1.00 75.31 174 LEU A N 1
ATOM 1411 C CA . LEU A 1 174 ? 11.743 7.497 -10.424 1.00 75.31 174 LEU A CA 1
ATOM 1412 C C . LEU A 1 174 ? 11.162 6.757 -9.206 1.00 75.31 174 LEU A C 1
ATOM 1414 O O . LEU A 1 174 ? 10.219 5.977 -9.338 1.00 75.31 174 LEU A O 1
ATOM 1418 N N . ARG A 1 175 ? 11.642 7.082 -7.996 1.00 74.25 175 ARG A N 1
ATOM 1419 C CA . ARG A 1 175 ? 11.084 6.561 -6.734 1.00 74.25 175 ARG A CA 1
ATOM 1420 C C . ARG A 1 175 ? 9.629 6.974 -6.520 1.00 74.25 175 ARG A C 1
ATOM 1422 O O . ARG A 1 175 ? 8.850 6.195 -5.980 1.00 74.25 175 ARG A O 1
ATOM 1429 N N . ARG A 1 176 ? 9.247 8.186 -6.937 1.00 74.19 176 ARG A N 1
ATOM 1430 C CA . ARG A 1 176 ? 7.865 8.675 -6.818 1.00 74.19 176 ARG A CA 1
ATOM 1431 C C . ARG A 1 176 ? 6.925 7.989 -7.813 1.00 74.19 176 ARG A C 1
ATOM 1433 O O . ARG A 1 176 ? 5.783 7.735 -7.463 1.00 74.19 176 ARG A O 1
ATOM 1440 N N . GLN A 1 177 ? 7.388 7.673 -9.022 1.00 69.25 177 GLN A N 1
ATOM 1441 C CA . GLN A 1 177 ? 6.580 6.973 -10.028 1.00 69.25 177 GLN A CA 1
ATOM 1442 C C . GLN A 1 177 ? 6.496 5.457 -9.804 1.00 69.25 177 GLN A C 1
ATOM 1444 O O . GLN A 1 177 ? 5.605 4.812 -10.351 1.00 69.25 177 GLN A O 1
ATOM 1449 N N . GLY A 1 178 ? 7.358 4.892 -8.954 1.00 62.19 178 GLY A N 1
ATOM 1450 C CA . GLY A 1 178 ? 7.268 3.495 -8.524 1.00 62.19 178 GLY A CA 1
ATOM 1451 C C . GLY A 1 178 ? 5.983 3.135 -7.756 1.00 62.19 178 GLY A C 1
ATOM 1452 O O . GLY A 1 178 ? 5.760 1.955 -7.502 1.00 62.19 178 GLY A O 1
ATOM 1453 N N . TRP A 1 179 ? 5.135 4.108 -7.382 1.00 50.03 179 TRP A N 1
ATOM 1454 C CA . TRP A 1 179 ? 3.865 3.879 -6.676 1.00 50.03 179 TRP A CA 1
ATOM 1455 C C . TRP A 1 179 ? 2.884 5.074 -6.787 1.00 50.03 179 TRP A C 1
ATOM 1457 O O . TRP A 1 179 ? 3.330 6.201 -6.581 1.00 50.03 179 TRP A O 1
ATOM 1467 N N . PRO A 1 180 ? 1.553 4.909 -6.988 1.00 46.84 180 PRO A N 1
ATOM 1468 C CA . PRO A 1 180 ? 0.794 3.721 -7.363 1.00 46.84 180 PRO A CA 1
ATOM 1469 C C . PRO A 1 180 ? 0.500 3.748 -8.872 1.00 46.84 180 PRO A C 1
ATOM 1471 O O . PRO A 1 180 ? -0.291 4.561 -9.354 1.00 46.84 180 PRO A O 1
ATOM 1474 N N . MET A 1 181 ? 1.114 2.839 -9.629 1.00 40.94 181 MET A N 1
ATOM 1475 C CA . MET A 1 181 ? 0.627 2.543 -10.973 1.00 40.94 181 MET A CA 1
ATOM 1476 C C . MET A 1 181 ? -0.721 1.844 -10.827 1.00 40.94 181 MET A C 1
ATOM 1478 O O . MET A 1 181 ? -0.840 0.795 -10.199 1.00 40.94 181 MET A O 1
ATOM 1482 N N . ASN A 1 182 ? -1.739 2.509 -11.355 1.00 37.31 182 ASN A N 1
ATOM 1483 C CA . ASN A 1 182 ? -3.106 2.051 -11.479 1.00 37.31 182 ASN A CA 1
ATOM 1484 C C . ASN A 1 182 ? -3.098 0.755 -12.311 1.00 37.31 182 ASN A C 1
ATOM 1486 O O . ASN A 1 182 ? -3.121 0.812 -13.537 1.00 37.31 182 ASN A O 1
ATOM 1490 N N . CYS A 1 183 ? -2.973 -0.402 -11.661 1.00 30.84 183 CYS A N 1
ATOM 1491 C CA . CYS A 1 183 ? -3.250 -1.685 -12.291 1.00 30.84 183 CYS A CA 1
ATOM 1492 C C . CYS A 1 183 ? -4.775 -1.816 -12.366 1.00 30.84 183 CYS A C 1
ATOM 1494 O O . CYS A 1 183 ? -5.398 -1.961 -11.310 1.00 30.84 183 CYS A O 1
ATOM 1496 N N . PRO A 1 184 ? -5.402 -1.728 -13.554 1.00 31.64 184 PRO A N 1
ATOM 1497 C CA . PRO A 1 184 ? -6.789 -2.140 -13.683 1.00 31.64 184 PRO A CA 1
ATOM 1498 C C . PRO A 1 184 ? -6.864 -3.632 -13.338 1.00 31.64 184 PRO A C 1
ATOM 1500 O O . PRO A 1 184 ? -6.067 -4.430 -13.837 1.00 31.64 184 PRO A O 1
ATOM 1503 N N . VAL A 1 185 ? -7.767 -3.957 -12.415 1.00 34.88 185 VAL A N 1
ATOM 1504 C CA . VAL A 1 185 ? -8.159 -5.329 -12.067 1.00 34.88 185 VAL A CA 1
ATOM 1505 C C . VAL A 1 185 ? -8.910 -5.947 -13.239 1.00 34.88 185 VAL A C 1
ATOM 1507 O O . VAL A 1 185 ? -9.709 -5.206 -13.858 1.00 34.88 185 VAL A O 1
#